Protein 4IT6 (pdb70)

GO terms:
  GO:0005829 cytosol (C, IDA)
  GO:0019209 kinase activator activity (F, IDA)
  GO:0042176 regulation of protein catabolic process (P, IMP)
  GO:0045475 locomotor rhythm (P, IMP)
  GO:1901873 regulation of post-translational protein modification (P, IMP)
  GO:0090175 regulation of establishment of planar polarity (P, IMP)
  GO:0005515 protein binding (F, IPI)
  GO:0005886 plasma membrane (C, EXP)
  GO:0033157 regulation of intracellular protein transport (P, IMP)

Sequence (223 aa):
DWYVGTEWEDKNRGLAKKVIGLQFTEDKPTIISTVEFSVNKKATNLGGRPSKYLVATYPQKHSLEGTSLTAVDCYLELLLQQFVPGETAACSITTKTGERIEFELKLEKIVDWYVGTEWEDKNRGLAKKVIGLQFTEDKPTIISTVEFSVNKKATNLGGRPSKYLVSATYPQKHSLEGTSLTAVDCYLELLLQQFVPGETAACSITTKTGERIEFELKLEKIV

Foldseek 3Di:
DDDQQDKDDDVVVGDIDHHHDDDDDLLFDDPFWKFKKWWADAKPQCPPFDDPHHDPDDTDIDIGGVPDDGPVVVVVVVVSRPDHAADKDWDWDADPVGRIIITIMHTHTID/DDDQQDKDDDPVVGDIDHHHDDDDDLLFADPFWKFKKWWAQAKPPCPPFDDPHHHPDDDTDIDIDGVPDDGPVVVVVVVVRRPDHAQDKDWDWDADPVRDIMITIMHTHDTD

Structure (mmCIF, N/CA/C/O backbone):
data_4IT6
#
_entry.id   4IT6
#
_cell.length_a   87.503
_cell.length_b   46.461
_cell.length_c   69.146
_cell.angle_alpha   90.000
_cell.angle_beta   105.640
_cell.angle_gamma   90.000
#
_symmetry.space_group_name_H-M   'C 1 2 1'
#
loop_
_entity.id
_entity.type
_entity.pdbx_description
1 polymer CG17282
2 non-polymer 'FORMIC ACID'
3 non-polymer DI(HYDROXYETHYL)ETHER
4 water water
#
loop_
_atom_site.group_PDB
_atom_site.id
_atom_site.type_symbol
_atom_site.label_atom_id
_atom_site.label_alt_id
_atom_site.label_comp_id
_atom_site.label_asym_id
_atom_site.label_entity_id
_atom_site.label_seq_id
_atom_site.pdbx_PDB_ins_code
_atom_site.Cartn_x
_atom_site.Cartn_y
_atom_site.Cartn_z
_atom_site.occupancy
_atom_site.B_iso_or_equiv
_atom_site.auth_seq_id
_atom_site.auth_comp_id
_atom_site.auth_asym_id
_atom_site.auth_atom_id
_atom_site.pdbx_PDB_model_num
ATOM 1 N N . ASP A 1 6 ? 28.753 33.373 34.163 1.00 37.05 2 ASP A N 1
ATOM 2 C CA . ASP A 1 6 ? 29.735 32.296 34.185 1.00 36.92 2 ASP A CA 1
ATOM 3 C C . ASP A 1 6 ? 29.342 31.181 35.155 1.00 32.59 2 ASP A C 1
ATOM 4 O O . ASP A 1 6 ? 28.408 30.426 34.895 1.00 29.32 2 ASP A O 1
ATOM 9 N N . TRP A 1 7 ? 30.060 31.085 36.270 1.00 29.68 3 TRP A N 1
ATOM 10 C CA . TRP A 1 7 ? 29.846 30.018 37.244 1.00 26.54 3 TRP A CA 1
ATOM 11 C C . TRP A 1 7 ? 28.635 30.274 38.134 1.00 26.26 3 TRP A C 1
ATOM 12 O O . TRP A 1 7 ? 28.418 31.392 38.594 1.00 28.57 3 TRP A O 1
ATOM 23 N N . TYR A 1 8 ? 27.855 29.227 38.382 1.00 26.35 4 TYR A N 1
ATOM 24 C CA . TYR A 1 8 ? 26.707 29.328 39.271 1.00 21.97 4 TYR A CA 1
ATOM 25 C C . TYR A 1 8 ? 26.983 28.608 40.577 1.00 24.77 4 TYR A C 1
ATOM 26 O O . TYR A 1 8 ? 26.813 29.169 41.655 1.00 26.41 4 TYR A O 1
ATOM 35 N N . VAL A 1 9 ? 27.408 27.356 40.476 1.00 23.37 5 VAL A N 1
ATOM 36 C CA . VAL A 1 9 ? 27.766 26.604 41.662 1.00 26.16 5 VAL A CA 1
ATOM 37 C C . VAL A 1 9 ? 28.840 27.386 42.397 1.00 25.55 5 VAL A C 1
ATOM 38 O O . VAL A 1 9 ? 29.781 27.894 41.791 1.00 24.47 5 VAL A O 1
ATOM 42 N N . GLY A 1 10 ? 28.694 27.481 43.714 1.00 26.13 6 GLY A N 1
ATOM 43 C CA . GLY A 1 10 ? 29.647 28.203 44.537 1.00 27.63 6 GLY A CA 1
ATOM 44 C C . GLY A 1 10 ? 29.247 29.650 44.751 1.00 31.26 6 GLY A C 1
ATOM 45 O O . GLY A 1 10 ? 29.929 30.395 45.454 1.00 35.42 6 GLY A O 1
ATOM 46 N N . THR A 1 11 ? 28.134 30.047 44.143 1.00 27.24 7 THR A N 1
ATOM 47 C CA . THR A 1 11 ? 27.638 31.412 44.266 1.00 26.46 7 THR A CA 1
ATOM 48 C C . THR A 1 11 ? 26.868 31.603 45.569 1.00 29.30 7 THR A C 1
ATOM 49 O O . THR A 1 11 ? 26.354 30.644 46.144 1.00 24.35 7 THR A O 1
ATOM 53 N N . GLU A 1 12 ? 26.792 32.848 46.028 1.00 28.01 8 GLU A N 1
ATOM 54 C CA . GLU A 1 12 ? 26.088 33.166 47.258 1.00 31.32 8 GLU A CA 1
ATOM 55 C C . GLU A 1 12 ? 25.014 34.217 47.027 1.00 30.30 8 GLU A C 1
ATOM 56 O O . GLU A 1 12 ? 25.208 35.166 46.253 1.00 28.00 8 GLU A O 1
ATOM 62 N N . TRP A 1 13 ? 23.872 34.018 47.679 1.00 30.97 9 TRP A N 1
ATOM 63 C CA . TRP A 1 13 ? 22.779 34.979 47.664 1.00 28.48 9 TRP A CA 1
ATOM 64 C C . TRP A 1 13 ? 22.456 35.335 49.096 1.00 29.59 9 TRP A C 1
ATOM 65 O O . TRP A 1 13 ? 22.467 34.461 49.972 1.00 27.50 9 TRP A O 1
ATOM 76 N N . GLU A 1 14 ? 22.131 36.596 49.347 1.00 29.17 10 GLU A N 1
ATOM 77 C CA . GLU A 1 14 ? 21.831 37.000 50.713 1.00 30.67 10 GLU A CA 1
ATOM 78 C C . GLU A 1 14 ? 20.698 38.012 50.752 1.00 31.36 10 GLU A C 1
ATOM 79 O O . GLU A 1 14 ? 20.605 38.866 49.871 1.00 32.42 10 GLU A O 1
ATOM 85 N N . ASP A 1 15 ? 19.817 37.872 51.741 1.00 30.50 11 ASP A N 1
ATOM 86 C CA . ASP A 1 15 ? 18.924 38.953 52.142 1.00 31.67 11 ASP A CA 1
ATOM 87 C C . ASP A 1 15 ? 19.373 39.304 53.543 1.00 31.99 11 ASP A C 1
ATOM 88 O O . ASP A 1 15 ? 18.918 38.687 54.514 1.00 31.50 11 ASP A O 1
ATOM 93 N N . LYS A 1 16 ? 20.285 40.272 53.629 1.00 33.78 12 LYS A N 1
ATOM 94 C CA . LYS A 1 16 ? 20.896 40.671 54.900 1.00 36.41 12 LYS A CA 1
ATOM 95 C C . LYS A 1 16 ? 19.924 41.268 55.872 1.00 34.37 12 LYS A C 1
ATOM 96 O O . LYS A 1 16 ? 20.126 41.195 57.070 1.00 34.66 12 LYS A O 1
ATOM 102 N N . ASN A 1 17 ? 18.864 41.863 55.351 1.00 33.75 13 ASN A N 1
ATOM 103 C CA . ASN A 1 17 ? 17.893 42.509 56.217 1.00 34.37 13 ASN A CA 1
ATOM 104 C C . ASN A 1 17 ? 17.054 41.496 56.993 1.00 33.09 13 ASN A C 1
ATOM 105 O O . ASN A 1 17 ? 16.600 41.764 58.107 1.00 35.11 13 ASN A O 1
ATOM 110 N N . ARG A 1 18 ? 16.865 40.320 56.416 1.00 33.51 14 ARG A N 1
ATOM 111 C CA . ARG A 1 18 ? 16.088 39.288 57.090 1.00 32.12 14 ARG A CA 1
ATOM 112 C C . ARG A 1 18 ? 16.885 38.041 57.462 1.00 29.23 14 ARG A C 1
ATOM 113 O O . ARG A 1 18 ? 16.311 37.008 57.803 1.00 30.45 14 ARG A O 1
ATOM 121 N N . GLY A 1 19 ? 18.205 38.146 57.411 1.00 30.80 15 GLY A N 1
ATOM 122 C CA . GLY A 1 19 ? 19.062 37.056 57.854 1.00 32.70 15 GLY A CA 1
ATOM 123 C C . GLY A 1 19 ? 19.001 35.781 57.018 1.00 31.02 15 GLY A C 1
ATOM 124 O O . GLY A 1 19 ? 19.175 34.669 57.543 1.00 28.75 15 GLY A O 1
ATOM 125 N N . LEU A 1 20 ? 18.779 35.925 55.709 1.00 29.59 16 LEU A N 1
ATOM 126 C CA . LEU A 1 20 ? 18.655 34.745 54.863 1.00 27.29 16 LEU A CA 1
ATOM 127 C C . LEU A 1 20 ? 19.881 34.619 53.971 1.00 26.94 16 LEU A C 1
ATOM 128 O O . LEU A 1 20 ? 20.328 35.610 53.366 1.00 26.64 16 LEU A O 1
ATOM 133 N N . ALA A 1 21 ? 20.427 33.407 53.889 1.00 25.89 17 ALA A N 1
ATOM 134 C CA . ALA A 1 21 ? 21.538 33.157 52.974 1.00 26.76 17 ALA A CA 1
ATOM 135 C C . ALA A 1 21 ? 21.446 31.794 52.275 1.00 25.01 17 ALA A C 1
ATOM 136 O O . ALA A 1 21 ? 20.921 30.812 52.826 1.00 23.15 17 ALA A O 1
ATOM 138 N N . LYS A 1 22 ? 21.985 31.740 51.062 1.00 24.07 18 LYS A N 1
ATOM 139 C CA . LYS A 1 22 ? 21.960 30.527 50.241 1.00 24.76 18 LYS A CA 1
ATOM 140 C C . LYS A 1 22 ? 23.323 30.429 49.564 1.00 27.40 18 LYS A C 1
ATOM 141 O O . LYS A 1 22 ? 23.844 31.433 49.108 1.00 26.98 18 LYS A O 1
ATOM 147 N N . LYS A 1 23 ? 23.897 29.228 49.522 1.00 23.59 19 LYS A N 1
ATOM 148 C CA . LYS A 1 23 ? 25.131 28.979 48.806 1.00 27.52 19 LYS A CA 1
ATOM 149 C C . LYS A 1 23 ? 24.898 27.772 47.890 1.00 21.60 19 LYS A C 1
ATOM 150 O O . LYS A 1 23 ? 24.588 26.689 48.373 1.00 23.31 19 LYS A O 1
ATOM 156 N N . VAL A 1 24 ? 25.064 27.934 46.584 1.00 23.74 20 VAL A N 1
ATOM 157 C CA . VAL A 1 24 ? 24.789 26.837 45.638 1.00 22.42 20 VAL A CA 1
ATOM 158 C C . VAL A 1 24 ? 25.920 25.822 45.762 1.00 22.61 20 VAL A C 1
ATOM 159 O O . VAL A 1 24 ? 27.093 26.182 45.697 1.00 21.43 20 VAL A O 1
ATOM 163 N N . ILE A 1 25 ? 25.584 24.558 45.944 1.00 21.24 21 ILE A N 1
ATOM 164 C CA . ILE A 1 25 ? 26.626 23.556 46.096 1.00 24.51 21 ILE A CA 1
ATOM 165 C C . ILE A 1 25 ? 26.509 22.492 45.019 1.00 25.24 21 ILE A C 1
ATOM 166 O O . ILE A 1 25 ? 27.380 21.639 44.875 1.00 24.35 21 ILE A O 1
ATOM 171 N N . GLY A 1 26 ? 25.418 22.525 44.263 1.00 22.90 22 GLY A N 1
ATOM 172 C CA . GLY A 1 26 ? 25.206 21.517 43.243 1.00 24.80 22 GLY A CA 1
ATOM 173 C C . GLY A 1 26 ? 24.163 21.851 42.199 1.00 25.86 22 GLY A C 1
ATOM 174 O O . GLY A 1 26 ? 23.203 22.573 42.464 1.00 23.44 22 GLY A O 1
ATOM 175 N N . LEU A 1 27 ? 24.364 21.309 41.004 1.00 24.97 23 LEU A N 1
ATOM 176 C CA . LEU A 1 27 ? 23.425 21.465 39.904 1.00 26.09 23 LEU A CA 1
ATOM 177 C C . LEU A 1 27 ? 23.262 20.139 39.174 1.00 28.33 23 LEU A C 1
ATOM 178 O O . LEU A 1 27 ? 24.225 19.601 38.632 1.00 31.76 23 LEU A O 1
ATOM 183 N N . GLN A 1 28 ? 22.041 19.618 39.163 1.00 28.37 24 GLN A N 1
ATOM 184 C CA . GLN A 1 28 ? 21.741 18.380 38.457 1.00 27.60 24 GLN A CA 1
ATOM 185 C C . GLN A 1 28 ? 20.531 18.571 37.550 1.00 28.70 24 GLN A C 1
ATOM 186 O O . GLN A 1 28 ? 19.397 18.631 38.020 1.00 27.77 24 GLN A O 1
ATOM 192 N N . PHE A 1 29 ? 20.779 18.671 36.249 1.00 25.90 25 PHE A N 1
ATOM 193 C CA . PHE A 1 29 ? 19.712 18.875 35.288 1.00 28.92 25 PHE A CA 1
ATOM 194 C C . PHE A 1 29 ? 19.300 17.548 34.670 1.00 31.40 25 PHE A C 1
ATOM 195 O O . PHE A 1 29 ? 20.076 16.596 34.644 1.00 34.48 25 PHE A O 1
ATOM 203 N N . THR A 1 30 ? 18.062 17.477 34.209 1.00 29.30 26 THR A N 1
ATOM 204 C CA . THR A 1 30 ? 17.533 16.254 33.614 1.00 29.98 26 THR A CA 1
ATOM 205 C C . THR A 1 30 ? 16.892 16.572 32.268 1.00 31.59 26 THR A C 1
ATOM 206 O O . THR A 1 30 ? 16.778 17.742 31.884 1.00 28.12 26 THR A O 1
ATOM 210 N N . GLU A 1 31 ? 16.467 15.546 31.542 1.00 31.30 27 GLU A N 1
ATOM 211 C CA . GLU A 1 31 ? 15.827 15.766 30.251 1.00 31.25 27 GLU A CA 1
ATOM 212 C C . GLU A 1 31 ? 14.646 16.722 30.384 1.00 30.79 27 GLU A C 1
ATOM 213 O O . GLU A 1 31 ? 14.254 17.378 29.422 1.00 27.15 27 GLU A O 1
ATOM 227 N N . ASP A 1 33 ? 14.468 19.500 31.825 1.00 23.77 29 ASP A N 1
ATOM 228 C CA . ASP A 1 33 ? 14.849 20.908 31.792 1.00 23.07 29 ASP A CA 1
ATOM 229 C C . ASP A 1 33 ? 15.336 21.367 30.419 1.00 23.27 29 ASP A C 1
ATOM 230 O O . ASP A 1 33 ? 15.585 22.551 30.208 1.00 25.64 29 ASP A O 1
ATOM 235 N N . LYS A 1 34 ? 15.478 20.425 29.494 1.00 22.20 30 LYS A N 1
ATOM 236 C CA . LYS A 1 34 ? 16.025 20.719 28.173 1.00 22.44 30 LYS A CA 1
ATOM 237 C C . LYS A 1 34 ? 14.943 20.780 27.100 1.00 24.84 30 LYS A C 1
ATOM 238 O O . LYS A 1 34 ? 13.861 20.208 27.261 1.00 24.85 30 LYS A O 1
ATOM 244 N N . PRO A 1 35 ? 15.231 21.472 25.994 1.00 26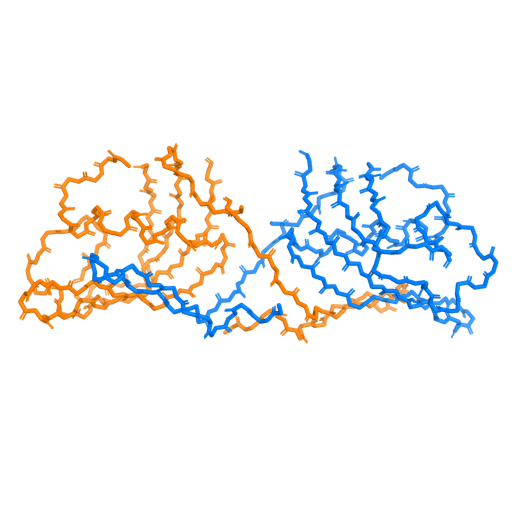.05 31 PRO A N 1
ATOM 245 C CA . PRO A 1 35 ? 14.287 21.509 24.874 1.00 25.96 31 PRO A CA 1
ATOM 246 C C . PRO A 1 35 ? 13.997 20.102 24.376 1.00 25.82 31 PRO A C 1
ATOM 247 O O . PRO A 1 35 ? 14.889 19.246 24.374 1.00 24.36 31 PRO A O 1
ATOM 251 N N . THR A 1 36 ? 12.743 19.857 24.002 1.00 24.80 32 THR A N 1
ATOM 252 C CA . THR A 1 36 ? 12.366 18.566 23.469 1.00 25.79 32 THR A CA 1
ATOM 253 C C . THR A 1 36 ? 12.300 18.597 21.943 1.00 27.87 32 THR A C 1
ATOM 254 O O . THR A 1 36 ? 12.396 19.652 21.310 1.00 27.81 32 THR A O 1
ATOM 258 N N . ILE A 1 37 ? 12.116 17.425 21.360 1.00 26.57 33 ILE A N 1
ATOM 259 C CA . ILE A 1 37 ? 12.010 17.285 19.924 1.00 29.06 33 ILE A CA 1
ATOM 260 C C . ILE A 1 37 ? 10.931 18.184 19.301 1.00 28.94 33 ILE A C 1
ATOM 261 O O . ILE A 1 37 ? 11.036 18.537 18.131 1.00 29.10 33 ILE A O 1
ATOM 266 N N . ILE A 1 38 ? 9.910 18.565 20.068 1.00 29.15 34 ILE A N 1
ATOM 267 C CA . ILE A 1 38 ? 8.847 19.405 19.503 1.00 31.01 34 ILE A CA 1
ATOM 268 C C . ILE A 1 38 ? 8.776 20.826 20.080 1.00 32.05 34 ILE A C 1
ATOM 269 O O . ILE A 1 38 ? 7.715 21.455 20.085 1.00 39.05 34 ILE A O 1
ATOM 274 N N . SER A 1 39 ? 9.900 21.349 20.542 1.00 31.00 35 SER A N 1
ATOM 275 C CA . SER A 1 39 ? 9.872 22.620 21.262 1.00 28.86 35 SER A CA 1
ATOM 276 C C . SER A 1 39 ? 10.125 23.783 20.316 1.00 30.26 35 SER A C 1
ATOM 277 O O . SER A 1 39 ? 10.539 23.581 19.171 1.00 28.36 35 SER A O 1
ATOM 280 N N . THR A 1 40 ? 9.883 24.997 20.797 1.00 27.29 36 THR A N 1
ATOM 281 C CA . THR A 1 40 ? 10.345 26.194 20.097 1.00 25.77 36 THR A CA 1
ATOM 282 C C . THR A 1 40 ? 11.214 26.926 21.107 1.00 27.00 36 THR A C 1
ATOM 283 O O . THR A 1 40 ? 10.833 27.062 22.276 1.00 25.44 36 THR A O 1
ATOM 287 N N . VAL A 1 41 ? 12.384 27.376 20.666 1.00 22.33 37 VAL A N 1
ATOM 288 C CA . VAL A 1 41 ? 13.333 28.010 21.578 1.00 24.17 37 VAL A CA 1
ATOM 289 C C . VAL A 1 41 ? 13.766 29.349 21.031 1.00 26.16 37 VAL A C 1
ATOM 290 O O . VAL A 1 41 ? 13.612 29.616 19.840 1.00 24.60 37 VAL A O 1
ATOM 294 N N . GLU A 1 42 ? 14.313 30.184 21.909 1.00 25.23 38 GLU A N 1
ATOM 295 C CA . GLU A 1 42 ? 15.022 31.390 21.482 1.00 26.59 38 GLU A CA 1
ATOM 296 C C . GLU A 1 42 ? 16.459 31.274 21.981 1.00 26.50 38 GLU A C 1
ATOM 297 O O . GLU A 1 42 ? 16.699 30.940 23.147 1.00 26.53 38 GLU A O 1
ATOM 303 N N . PHE A 1 43 ? 17.406 31.525 21.090 1.00 26.06 39 PHE A N 1
ATOM 304 C CA . PHE A 1 43 ? 18.809 31.367 21.431 1.00 23.06 39 PHE A CA 1
ATOM 305 C C . PHE A 1 43 ? 19.631 32.458 20.787 1.00 24.80 39 PHE A C 1
ATOM 306 O O . PHE A 1 43 ? 19.139 33.169 19.903 1.00 25.47 39 PHE A O 1
ATOM 314 N N . SER A 1 44 ? 20.884 32.559 21.220 1.00 25.46 40 SER A N 1
ATOM 315 C CA . SER A 1 44 ? 21.829 33.535 20.702 1.00 27.12 40 SER A CA 1
ATOM 316 C C . SER A 1 44 ? 23.053 32.854 20.144 1.00 26.33 40 SER A C 1
ATOM 317 O O . SER A 1 44 ? 23.455 31.784 20.641 1.00 27.61 40 SER A O 1
ATOM 320 N N . VAL A 1 45 ? 23.634 33.461 19.103 1.00 27.58 41 VAL A N 1
ATOM 321 C CA . VAL A 1 45 ? 24.939 33.059 18.596 1.00 27.60 41 VAL A CA 1
ATOM 322 C C . VAL A 1 45 ? 25.884 34.193 18.991 1.00 29.91 41 VAL A C 1
ATOM 323 O O . VAL A 1 45 ? 25.615 35.360 18.694 1.00 27.30 41 VAL A O 1
ATOM 327 N N . ASN A 1 46 ? 26.974 33.871 19.674 1.00 28.69 42 ASN A N 1
ATOM 328 C CA . ASN A 1 46 ? 27.776 34.919 20.307 1.00 31.54 42 ASN A CA 1
ATOM 329 C C . ASN A 1 46 ? 28.887 35.521 19.464 1.00 32.16 42 ASN A C 1
ATOM 330 O O . ASN A 1 46 ? 29.398 36.586 19.805 1.00 32.72 42 ASN A O 1
ATOM 335 N N . LYS A 1 47 ?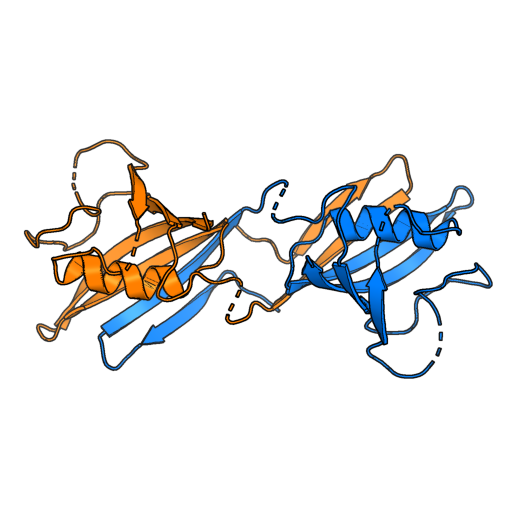 29.246 34.858 18.370 1.00 30.73 43 LYS A N 1
ATOM 336 C CA . LYS A 1 47 ? 30.299 35.354 17.482 1.00 32.49 43 LYS A CA 1
ATOM 337 C C . LYS A 1 47 ? 30.306 34.546 16.197 1.00 33.26 43 LYS A C 1
ATOM 338 O O . LYS A 1 47 ? 29.604 33.545 16.100 1.00 29.60 43 LYS A O 1
ATOM 344 N N . LYS A 1 48 ? 31.070 34.981 15.202 1.00 35.39 44 LYS A N 1
ATOM 345 C CA . LYS A 1 48 ? 31.116 34.276 13.925 1.00 33.17 44 LYS A CA 1
ATOM 346 C C . LYS A 1 48 ? 31.604 32.845 14.127 1.00 34.04 44 LYS A C 1
ATOM 347 O O . LYS A 1 48 ? 32.515 32.612 14.917 1.00 34.17 44 LYS A O 1
ATOM 353 N N . ALA A 1 49 ? 31.008 31.882 13.425 1.00 30.19 45 ALA A N 1
ATOM 354 C CA . ALA A 1 49 ? 31.458 30.508 13.582 1.00 27.90 45 ALA A CA 1
ATOM 355 C C . ALA A 1 49 ? 32.829 30.299 12.954 1.00 34.04 45 ALA A C 1
ATOM 356 O O . ALA A 1 49 ? 33.235 31.050 12.057 1.00 37.88 45 ALA A O 1
ATOM 358 N N . THR A 1 50 ? 33.550 29.283 13.416 1.00 28.03 46 THR A N 1
ATOM 359 C CA . THR A 1 50 ? 34.851 28.955 12.835 1.00 30.80 46 THR A CA 1
ATOM 360 C C . THR A 1 50 ? 34.718 27.781 11.873 1.00 30.54 46 THR A C 1
ATOM 361 O O . THR A 1 50 ? 34.068 26.789 12.194 1.00 27.62 46 THR A O 1
ATOM 365 N N . ASN A 1 51 ? 35.307 27.930 10.684 1.00 27.80 47 ASN A N 1
ATOM 366 C CA . ASN A 1 51 ? 35.366 26.885 9.675 1.00 31.48 47 ASN A CA 1
ATOM 367 C C . ASN A 1 51 ? 33.994 26.490 9.109 1.00 27.60 47 ASN A C 1
ATOM 368 O O . ASN A 1 51 ? 33.794 25.360 8.676 1.00 30.83 47 ASN A O 1
ATOM 373 N N . LEU A 1 52 ? 33.058 27.429 9.113 1.00 27.21 48 LEU A N 1
ATOM 374 C CA . LEU A 1 52 ? 31.742 27.166 8.552 1.00 30.37 48 LEU A CA 1
ATOM 375 C C . LEU A 1 52 ? 31.854 26.946 7.049 1.00 30.70 48 LEU A C 1
ATOM 376 O O . LEU A 1 52 ? 31.031 26.258 6.447 1.00 30.54 48 LEU A O 1
ATOM 381 N N . GLY A 1 53 ? 32.886 27.531 6.451 1.00 32.77 49 GLY A N 1
ATOM 382 C CA . GLY A 1 53 ? 33.069 27.465 5.014 1.00 36.36 49 GLY A CA 1
ATOM 383 C C . GLY A 1 53 ? 31.903 28.146 4.329 1.00 36.40 49 GLY A C 1
ATOM 384 O O . GLY A 1 53 ? 31.441 29.192 4.775 1.00 41.08 49 GLY A O 1
ATOM 385 N N . GLY A 1 54 ? 31.416 27.546 3.252 1.00 38.33 50 GLY A N 1
ATOM 386 C CA . GLY A 1 54 ? 30.274 28.085 2.541 1.00 38.67 50 GLY A CA 1
ATOM 387 C C . GLY A 1 54 ? 29.002 27.328 2.861 1.00 31.56 50 GLY A C 1
ATOM 388 O O . GLY A 1 54 ? 27.975 27.526 2.218 1.00 31.51 50 GLY A O 1
ATOM 389 N N . ARG A 1 55 ? 29.074 26.457 3.861 1.00 31.49 51 ARG A N 1
ATOM 390 C CA . ARG A 1 55 ? 27.925 25.653 4.263 1.00 31.13 51 ARG A CA 1
ATOM 391 C C . ARG A 1 55 ? 26.723 26.527 4.604 1.00 29.17 51 ARG A C 1
ATOM 392 O O . ARG A 1 55 ? 26.843 27.501 5.344 1.00 29.89 51 ARG A O 1
ATOM 400 N N . PRO A 1 56 ? 25.565 26.172 4.061 1.00 24.84 52 PRO A N 1
ATOM 401 C CA . PRO A 1 56 ? 24.356 26.976 4.252 1.00 26.40 52 PRO A CA 1
ATOM 402 C C . PRO A 1 56 ? 23.853 26.853 5.678 1.00 28.00 52 PRO A C 1
ATOM 403 O O . PRO A 1 56 ? 23.828 25.756 6.222 1.00 27.40 52 PRO A O 1
ATOM 407 N N . SER A 1 57 ? 23.495 27.983 6.274 1.00 26.93 53 SER A N 1
ATOM 408 C CA . SER A 1 57 ? 22.903 28.004 7.604 1.00 29.97 53 SER A CA 1
ATOM 409 C C . SER A 1 57 ? 22.037 29.237 7.713 1.00 31.14 53 SER A C 1
ATOM 41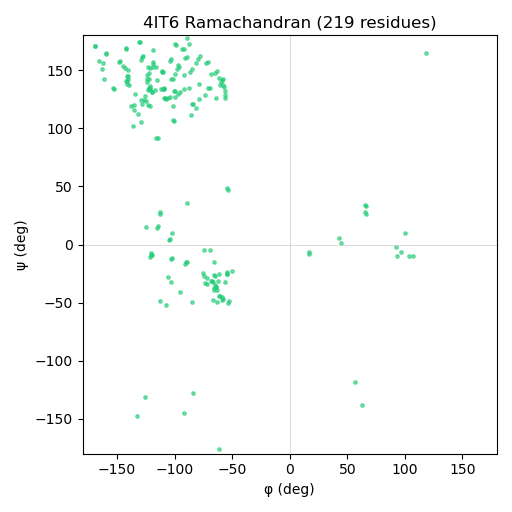0 O O . SER A 1 57 ? 22.443 30.319 7.299 1.00 30.82 53 SER A O 1
ATOM 413 N N . LYS A 1 58 ? 20.832 29.081 8.240 1.00 32.06 54 LYS A N 1
ATOM 414 C CA . LYS A 1 58 ? 20.016 30.241 8.580 1.00 31.11 54 LYS A CA 1
ATOM 415 C C . LYS A 1 58 ? 20.560 30.913 9.841 1.00 30.47 54 LYS A C 1
ATOM 416 O O . LYS A 1 58 ? 20.363 32.106 10.058 1.00 30.71 54 LYS A O 1
ATOM 422 N N . TYR A 1 59 ? 21.223 30.142 10.692 1.00 26.33 55 TYR A N 1
ATOM 423 C CA . TYR A 1 59 ? 21.594 30.643 12.009 1.00 29.77 55 TYR A CA 1
ATOM 424 C C . TYR A 1 59 ? 23.057 31.043 12.164 1.00 31.12 55 TYR A C 1
ATOM 425 O O . TYR A 1 59 ? 23.371 31.965 12.911 1.00 36.32 55 TYR A O 1
ATOM 434 N N . LEU A 1 60 ? 23.947 30.352 11.464 1.00 28.77 56 LEU A N 1
ATOM 435 C CA . LEU A 1 60 ? 25.369 30.650 11.566 1.00 32.57 56 LEU A CA 1
ATOM 436 C C . LEU A 1 60 ? 25.834 31.541 10.419 1.00 34.26 56 LEU A C 1
ATOM 437 O O . LEU A 1 60 ? 25.276 31.501 9.325 1.00 30.72 56 LEU A O 1
ATOM 442 N N . VAL A 1 61 ? 26.857 32.347 10.684 1.00 36.18 57 VAL A N 1
ATOM 443 C CA . VAL A 1 61 ? 27.392 33.263 9.687 1.00 38.14 57 VAL A CA 1
ATOM 444 C C . VAL A 1 61 ? 28.889 33.056 9.497 1.00 40.65 57 VAL A C 1
ATOM 445 O O . VAL A 1 61 ? 29.673 33.264 10.421 1.00 41.43 57 VAL A O 1
ATOM 449 N N . ALA A 1 66 ? 29.190 40.585 10.256 1.00 45.51 62 ALA A N 1
ATOM 450 C CA . ALA A 1 66 ? 27.961 40.607 11.040 1.00 42.70 62 ALA A CA 1
ATOM 451 C C . ALA A 1 66 ? 28.208 41.152 12.442 1.00 40.62 62 ALA A C 1
ATOM 452 O O . ALA A 1 66 ? 29.347 41.243 12.892 1.00 42.15 62 ALA A O 1
ATOM 454 N N . THR A 1 67 ? 27.129 41.514 13.126 1.00 41.01 63 THR A N 1
ATOM 455 C CA . THR A 1 67 ? 27.221 42.048 14.477 1.00 38.74 63 THR A CA 1
ATOM 456 C C . THR A 1 67 ? 26.652 41.050 15.480 1.00 38.77 63 THR A C 1
ATOM 457 O O . THR A 1 67 ? 25.743 40.288 15.159 1.00 37.43 63 THR A O 1
ATOM 461 N N . TYR A 1 68 ? 27.188 41.057 16.695 1.00 36.07 64 TYR A N 1
ATOM 462 C CA . TYR A 1 68 ? 26.780 40.087 17.705 1.00 35.77 64 TYR A CA 1
ATOM 463 C C . TYR A 1 68 ? 26.400 40.730 19.034 1.00 37.09 64 TYR A C 1
ATOM 464 O O . TYR A 1 68 ? 26.791 41.859 19.324 1.00 39.16 64 TYR A O 1
ATOM 473 N N . PRO A 1 69 ? 25.623 40.004 19.831 1.00 38.43 65 PRO A N 1
ATOM 474 C CA . PRO A 1 69 ? 25.227 38.637 19.480 1.00 34.07 65 PRO A CA 1
ATOM 475 C C . PRO A 1 69 ? 24.102 38.590 18.452 1.00 35.16 65 PRO A C 1
ATOM 476 O O . PRO A 1 69 ? 23.404 39.581 18.252 1.00 34.82 65 PRO A O 1
ATOM 480 N N . GLN A 1 70 ? 23.932 37.436 17.814 1.00 32.71 66 GLN A N 1
ATOM 481 C CA . GLN A 1 70 ? 22.863 37.242 16.844 1.00 33.38 66 GLN A CA 1
ATOM 482 C C . GLN A 1 70 ? 21.727 36.458 17.490 1.00 31.30 66 GLN A C 1
ATOM 483 O O . GLN A 1 70 ? 21.922 35.329 17.937 1.00 31.46 66 GLN A O 1
ATOM 489 N N . LYS A 1 71 ? 20.546 37.063 17.548 1.00 27.24 67 LYS A N 1
ATOM 490 C CA . LYS A 1 71 ? 19.399 36.438 18.196 1.00 29.49 67 LYS A CA 1
ATOM 491 C C . LYS A 1 71 ? 18.565 35.631 17.211 1.00 27.60 67 LYS A C 1
ATOM 492 O O . LYS A 1 71 ? 18.440 35.998 16.045 1.00 27.28 67 LYS A O 1
ATOM 498 N N . HIS A 1 72 ? 17.995 34.529 17.688 1.00 24.68 68 HIS A N 1
ATOM 499 C CA . HIS A 1 72 ? 17.170 33.693 16.846 1.00 23.95 68 HIS A CA 1
ATOM 500 C C . HIS A 1 72 ? 16.043 32.982 17.587 1.00 25.39 68 HIS A C 1
ATOM 501 O O . HIS A 1 72 ? 16.107 32.753 18.806 1.00 24.23 68 HIS A O 1
ATOM 508 N N . SER A 1 73 ? 15.026 32.619 16.812 1.00 24.38 69 SER A N 1
ATOM 509 C CA . SER A 1 73 ? 13.935 31.803 17.293 1.00 27.84 69 SER A CA 1
ATOM 510 C C . SER A 1 73 ? 13.911 30.561 16.411 1.00 27.85 69 SER A C 1
ATOM 511 O O . SER A 1 73 ? 14.022 30.657 15.193 1.00 23.77 69 SER A O 1
ATOM 514 N N . LEU A 1 74 ? 13.792 29.389 17.019 1.00 25.08 70 LEU A N 1
ATOM 515 C CA . LEU A 1 74 ? 13.870 28.140 16.262 1.00 25.37 70 LEU A CA 1
ATOM 516 C C . LEU A 1 74 ? 12.770 27.141 16.658 1.00 26.93 70 LEU A C 1
ATOM 517 O O . LEU A 1 74 ? 12.689 26.723 17.832 1.00 24.49 70 LEU A O 1
ATOM 522 N N . GLU A 1 75 ? 11.939 26.762 15.695 1.00 25.98 71 GLU A N 1
ATOM 523 C CA . GLU A 1 75 ? 10.949 25.722 15.917 1.00 27.50 71 GLU A CA 1
ATOM 524 C C . GLU A 1 75 ? 11.565 24.394 15.505 1.00 27.48 71 GLU A C 1
ATOM 525 O O . GLU A 1 75 ? 11.841 24.172 14.330 1.00 26.29 71 GLU A O 1
ATOM 539 N N . GLY A 1 77 ? 12.447 20.838 14.224 1.00 28.91 73 GLY A N 1
ATOM 540 C CA . GLY A 1 77 ? 11.885 20.080 13.123 1.00 29.64 73 GLY A CA 1
ATOM 541 C C . GLY A 1 77 ? 11.703 20.881 11.846 1.00 30.72 73 GLY A C 1
ATOM 542 O O . GLY A 1 77 ? 11.211 20.357 10.850 1.00 30.08 73 GLY A O 1
ATOM 543 N N . THR A 1 78 ? 12.100 22.150 11.868 1.00 28.41 74 THR A N 1
ATOM 544 C CA . THR A 1 78 ? 11.894 23.031 10.720 1.00 29.24 74 THR A CA 1
ATOM 545 C C . THR A 1 78 ? 13.148 23.294 9.883 1.00 30.70 74 THR A C 1
ATOM 546 O O . THR A 1 78 ? 13.056 23.831 8.782 1.00 30.04 74 THR A O 1
ATOM 550 N N . SER A 1 79 ? 14.314 22.926 10.406 1.00 29.55 75 SER A N 1
ATOM 551 C CA . SER A 1 79 ? 15.577 23.195 9.719 1.00 29.53 75 SER A CA 1
ATOM 552 C C . SER A 1 79 ? 15.703 22.433 8.399 1.00 33.65 75 SER A C 1
ATOM 553 O O . SER A 1 79 ? 15.194 21.323 8.264 1.00 31.82 75 SER A O 1
ATOM 556 N N . LEU A 1 80 ? 16.384 23.035 7.427 1.00 31.60 76 LEU A N 1
ATOM 557 C CA . LEU A 1 80 ? 16.471 22.445 6.088 1.00 35.38 76 LEU A CA 1
ATOM 558 C C . LEU A 1 80 ? 17.888 22.109 5.625 1.00 37.42 76 LEU A C 1
ATOM 559 O O . LEU A 1 80 ? 18.059 21.493 4.580 1.00 36.94 76 LEU A O 1
ATOM 564 N N . THR A 1 81 ? 18.889 22.541 6.389 1.00 31.41 77 THR A N 1
ATOM 565 C CA . THR A 1 81 ? 20.281 22.319 6.053 1.00 31.66 77 THR A CA 1
ATOM 566 C C . THR A 1 81 ? 20.967 21.448 7.092 1.00 30.07 77 THR A C 1
ATOM 567 O O . THR A 1 81 ? 20.576 21.414 8.267 1.00 30.08 77 THR A O 1
ATOM 571 N N . ALA A 1 82 ? 21.993 20.739 6.661 1.00 22.99 78 ALA A N 1
ATOM 572 C CA . ALA A 1 82 ? 22.702 19.838 7.560 1.00 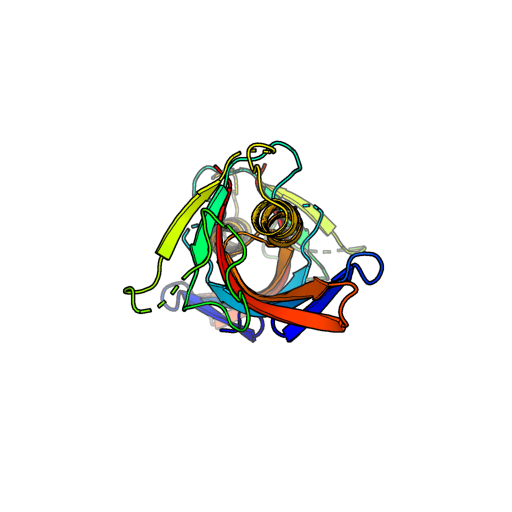29.41 78 ALA A CA 1
ATOM 573 C C . ALA A 1 82 ? 23.142 20.586 8.810 1.00 28.53 78 ALA A C 1
ATOM 574 O O . ALA A 1 82 ? 22.921 20.127 9.918 1.00 26.37 78 ALA A O 1
ATOM 576 N N . VAL A 1 83 ? 23.787 21.736 8.630 1.00 27.69 79 VAL A N 1
ATOM 577 C CA . VAL A 1 83 ? 24.279 22.472 9.789 1.00 27.54 79 VAL A CA 1
ATOM 578 C C . VAL A 1 83 ? 23.133 22.841 10.736 1.00 28.88 79 VAL A C 1
ATOM 579 O O . VAL A 1 83 ? 23.240 22.688 11.959 1.00 25.21 79 VAL A O 1
ATOM 583 N N . ASP A 1 84 ? 22.031 23.337 10.186 1.00 29.24 80 ASP A N 1
ATOM 584 C CA . ASP A 1 84 ? 20.938 23.723 11.062 1.00 25.37 80 ASP A CA 1
ATOM 585 C C . ASP A 1 84 ? 20.361 22.526 11.794 1.00 27.46 80 ASP A C 1
ATOM 586 O O . ASP A 1 84 ? 19.980 22.630 12.960 1.00 22.93 80 ASP A O 1
ATOM 591 N N . CYS A 1 85 ? 20.311 21.391 11.121 1.00 24.55 81 CYS A N 1
ATOM 592 C CA . CYS A 1 85 ? 19.727 20.204 11.740 1.00 26.59 81 CYS A CA 1
ATOM 593 C C . CYS A 1 85 ? 20.564 19.750 12.915 1.00 26.29 81 CYS A C 1
ATOM 594 O O . CYS A 1 85 ? 20.020 19.348 13.960 1.00 24.99 81 CYS A O 1
ATOM 597 N N . TYR A 1 86 ? 21.883 19.846 12.759 1.00 23.21 82 TYR A N 1
ATOM 598 C CA . TYR A 1 86 ? 22.783 19.460 13.832 1.00 24.45 82 TYR A CA 1
ATOM 599 C C . TYR A 1 86 ? 22.736 20.464 14.978 1.00 24.35 82 TYR A C 1
ATOM 600 O O . TYR A 1 86 ? 22.859 20.100 16.156 1.00 25.11 82 TYR A O 1
ATOM 609 N N . LEU A 1 87 ? 22.533 21.726 14.641 1.00 23.62 83 LEU A N 1
ATOM 610 C CA . LEU A 1 87 ? 22.351 22.756 15.661 1.00 23.76 83 LEU A CA 1
ATOM 611 C C . LEU A 1 87 ? 21.049 22.609 16.476 1.00 24.82 83 LEU A C 1
ATOM 612 O O . LEU A 1 87 ? 20.993 22.993 17.648 1.00 23.10 83 LEU A O 1
ATOM 617 N N . GLU A 1 88 ? 19.993 22.093 15.858 1.00 23.91 84 GLU A N 1
ATOM 618 C CA . GLU A 1 88 ? 18.822 21.670 16.635 1.00 25.11 84 GLU A CA 1
ATOM 619 C C . GLU A 1 88 ? 19.140 20.601 17.701 1.00 23.61 84 GLU A C 1
ATOM 620 O O . GLU A 1 88 ? 18.705 20.689 18.864 1.00 21.39 84 GLU A O 1
ATOM 626 N N . LEU A 1 89 ? 19.882 19.579 17.294 1.00 23.90 85 LEU A N 1
ATOM 627 C CA . LEU A 1 89 ? 20.226 18.485 18.193 1.00 24.76 85 LEU A CA 1
ATOM 628 C C . LEU A 1 89 ? 21.082 18.970 19.358 1.00 23.72 85 LEU A C 1
ATOM 629 O O . LEU A 1 89 ? 20.905 18.533 20.493 1.00 24.68 85 LEU A O 1
ATOM 634 N N . LEU A 1 90 ? 21.998 19.889 19.075 1.00 22.94 86 LEU A N 1
ATOM 635 C CA . LEU A 1 90 ? 22.857 20.448 20.110 1.00 21.85 86 LEU A CA 1
ATOM 636 C C . LEU A 1 90 ? 22.052 21.282 21.102 1.00 22.13 86 LEU A C 1
ATOM 637 O O . LEU A 1 90 ? 22.199 21.137 22.315 1.00 21.94 86 LEU A O 1
ATOM 642 N N . LEU A 1 91 ? 21.201 22.156 20.578 1.00 21.29 87 LEU A N 1
ATOM 643 C CA . LEU A 1 91 ? 20.392 23.025 21.419 1.00 20.58 87 LEU A CA 1
ATOM 644 C C . LEU A 1 91 ? 19.468 22.207 22.308 1.00 23.41 87 LEU A C 1
ATOM 645 O O . LEU A 1 91 ? 19.058 22.657 23.376 1.00 22.89 87 LEU A O 1
ATOM 650 N N . GLN A 1 92 ? 19.143 21.002 21.861 1.00 21.36 88 GLN A N 1
ATOM 651 C CA . GLN A 1 92 ? 18.273 20.130 22.631 1.00 24.15 88 GLN A CA 1
ATOM 652 C C . GLN A 1 92 ? 19.007 19.526 23.822 1.00 23.14 88 GLN A C 1
ATOM 653 O O . GLN A 1 92 ? 18.405 18.843 24.646 1.00 21.04 88 GLN A O 1
ATOM 659 N N . GLN A 1 93 ? 20.308 19.790 23.922 1.00 23.23 89 GLN A N 1
ATOM 660 C CA . GLN A 1 93 ? 21.058 19.362 25.093 1.00 23.02 89 GLN A CA 1
ATOM 661 C C . GLN A 1 93 ? 21.383 20.499 26.085 1.00 24.93 89 GLN A C 1
ATOM 662 O O . GLN A 1 93 ? 22.095 20.269 27.068 1.00 23.31 89 GLN A O 1
ATOM 668 N N . PHE A 1 94 ? 20.871 21.708 25.822 1.00 22.64 90 PHE A N 1
ATOM 669 C CA . PHE A 1 94 ? 21.072 22.888 26.687 1.00 22.60 90 PHE A CA 1
ATOM 670 C C . PHE A 1 94 ? 19.969 23.022 27.732 1.00 24.00 90 PHE A C 1
ATOM 671 O O . PHE A 1 94 ? 18.847 22.514 27.545 1.00 22.41 90 PHE A O 1
ATOM 679 N N . VAL A 1 95 ? 20.264 23.788 28.783 1.00 22.18 91 VAL A N 1
ATOM 680 C CA . VAL A 1 95 ? 19.218 24.337 29.645 1.00 23.62 91 VAL A CA 1
ATOM 681 C C . VAL A 1 95 ? 19.143 25.858 29.432 1.00 24.09 91 VAL A C 1
ATOM 682 O O . VAL A 1 95 ? 20.158 26.494 29.105 1.00 23.43 91 VAL A O 1
ATOM 686 N N . PRO A 1 96 ? 17.940 26.442 29.579 1.00 24.37 92 PRO A N 1
ATOM 687 C CA . PRO A 1 96 ? 17.779 27.892 29.397 1.00 24.11 92 PRO A CA 1
ATOM 688 C C . PRO A 1 96 ? 18.720 28.604 30.330 1.00 25.36 92 PRO A C 1
ATOM 689 O O . PRO A 1 96 ? 18.689 28.340 31.536 1.00 25.99 92 PRO A O 1
ATOM 693 N N . GLY A 1 97 ? 19.541 29.496 29.778 1.00 24.68 93 GLY A N 1
ATOM 694 C CA . GLY A 1 97 ? 20.527 30.228 30.549 1.00 23.34 93 GLY A CA 1
ATOM 695 C C . GLY A 1 97 ? 21.958 29.769 30.314 1.00 23.64 93 GLY A C 1
ATOM 696 O O . GLY A 1 97 ? 22.891 30.413 30.747 1.00 24.74 93 GLY A O 1
ATOM 697 N N . GLU A 1 98 ? 22.112 28.650 29.615 1.00 21.05 94 GLU A N 1
ATOM 698 C CA . GLU A 1 98 ? 23.426 28.063 29.382 1.00 23.57 94 GLU A CA 1
ATOM 699 C C . GLU A 1 98 ? 24.084 28.532 28.085 1.00 21.66 94 GLU A C 1
ATOM 700 O O . GLU A 1 98 ? 23.457 28.559 27.028 1.00 22.41 94 GLU A O 1
ATOM 706 N N . THR A 1 99 ? 25.359 28.894 28.188 1.00 20.37 95 THR A N 1
ATOM 707 C CA . THR A 1 99 ? 26.199 29.196 27.044 1.00 21.08 95 THR A CA 1
ATOM 708 C C . THR A 1 99 ? 27.197 28.051 26.930 1.00 21.10 95 THR A C 1
ATOM 709 O O . THR A 1 99 ? 27.789 27.628 27.943 1.00 20.94 95 THR A O 1
ATOM 713 N N . ALA A 1 100 ? 27.389 27.551 25.717 1.00 19.80 96 ALA A N 1
ATOM 714 C CA . ALA A 1 100 ? 28.290 26.430 25.476 1.00 20.88 96 ALA A CA 1
ATOM 715 C C . ALA A 1 100 ? 29.065 26.603 24.178 1.00 20.94 96 ALA A C 1
ATOM 716 O O . ALA A 1 100 ? 28.550 27.142 23.213 1.00 22.78 96 ALA A O 1
ATOM 718 N N . ALA A 1 101 ? 30.310 26.140 24.188 1.00 20.57 97 ALA A N 1
ATOM 719 C CA . ALA A 1 101 ? 31.137 26.056 23.001 1.00 23.85 97 ALA A CA 1
ATOM 720 C C . ALA A 1 101 ? 30.768 24.745 22.338 1.00 25.46 97 ALA A C 1
ATOM 721 O O . ALA A 1 101 ? 30.898 23.691 22.959 1.00 25.58 97 ALA A O 1
ATOM 723 N N . CYS A 1 102 ? 30.296 24.807 21.092 1.00 22.17 98 CYS A N 1
ATOM 724 C CA . CYS A 1 102 ? 29.821 23.626 20.377 1.00 22.63 98 CYS A CA 1
ATOM 725 C C . CYS A 1 102 ? 30.633 23.349 19.115 1.00 25.08 98 CYS A C 1
ATOM 726 O O . CYS A 1 102 ? 31.254 24.266 18.532 1.00 22.86 98 CYS A O 1
ATOM 729 N N . SER A 1 103 ? 30.617 22.094 18.669 1.00 24.81 99 SER A N 1
ATOM 730 C CA . SER A 1 103 ? 31.222 21.782 17.370 1.00 25.32 99 SER A CA 1
ATOM 731 C C . SER A 1 103 ? 30.475 20.692 16.635 1.00 27.41 99 SER A C 1
ATOM 732 O O . SER A 1 103 ? 29.839 19.828 17.237 1.00 24.82 99 SER A O 1
ATOM 735 N N . ILE A 1 104 ? 30.593 20.729 15.317 1.00 25.73 100 ILE A N 1
ATOM 736 C CA . ILE A 1 104 ? 30.096 19.679 14.461 1.00 27.57 100 ILE A CA 1
ATOM 737 C C . ILE A 1 104 ? 31.299 19.222 13.667 1.00 28.53 100 ILE A C 1
ATOM 738 O O . ILE A 1 104 ? 31.881 20.023 12.935 1.00 26.77 100 ILE A O 1
ATOM 743 N N . THR A 1 105 ? 31.664 17.947 13.789 1.00 31.01 101 THR A N 1
ATOM 744 C CA . THR A 1 105 ? 32.739 17.380 12.969 1.00 30.33 101 THR A CA 1
ATOM 745 C C . THR A 1 105 ? 32.144 16.510 11.851 1.00 31.68 101 THR A C 1
ATOM 746 O O . THR A 1 105 ? 31.352 15.613 12.110 1.00 29.24 101 THR A O 1
ATOM 750 N N . THR A 1 106 ? 32.522 16.779 10.606 1.00 34.21 102 THR A N 1
ATOM 751 C CA . THR A 1 106 ? 31.970 16.039 9.476 1.00 34.47 102 THR A CA 1
ATOM 752 C C . THR A 1 106 ? 32.756 14.774 9.167 1.00 37.95 102 THR A C 1
ATOM 753 O O . THR A 1 106 ? 33.830 14.527 9.734 1.00 36.73 102 THR A O 1
ATOM 757 N N . LYS A 1 107 ? 32.200 13.992 8.242 1.00 40.17 103 LYS A N 1
ATOM 758 C CA . LYS A 1 107 ? 32.840 12.788 7.703 1.00 44.41 103 LYS A CA 1
ATOM 759 C C . LYS A 1 107 ? 34.237 13.025 7.122 1.00 43.36 103 LYS A C 1
ATOM 760 O O . LYS A 1 107 ? 35.045 12.098 7.043 1.00 46.37 103 LYS A O 1
ATOM 766 N N . THR A 1 108 ? 34.530 14.253 6.711 1.00 41.78 104 THR A N 1
ATOM 767 C CA . THR A 1 108 ? 35.856 14.524 6.170 1.00 42.63 104 THR A CA 1
ATOM 768 C C . THR A 1 108 ? 36.798 14.964 7.271 1.00 41.49 104 THR A C 1
ATOM 769 O O . THR A 1 108 ? 38.010 14.936 7.101 1.00 41.27 104 THR A O 1
ATOM 773 N N . GLY A 1 109 ? 36.241 15.368 8.407 1.00 40.96 105 GLY A N 1
ATOM 774 C CA . GLY A 1 109 ? 37.065 15.822 9.510 1.00 39.41 105 GLY A CA 1
ATOM 775 C C . GLY A 1 109 ? 37.160 17.333 9.636 1.00 35.12 105 GLY A C 1
ATOM 776 O O . GLY A 1 109 ? 37.957 17.849 10.414 1.00 34.52 105 GLY A O 1
ATOM 777 N N . GLU A 1 110 ? 36.332 18.036 8.877 1.00 38.36 106 GLU A N 1
ATOM 778 C CA . GLU A 1 110 ? 36.222 19.475 9.016 1.00 34.45 106 GLU A CA 1
ATOM 779 C C . GLU A 1 110 ? 35.348 19.748 10.226 1.00 33.80 106 GLU A C 1
ATOM 780 O O . GLU A 1 110 ? 34.229 19.247 10.311 1.00 32.76 106 GLU A O 1
ATOM 786 N N . ARG A 1 111 ? 35.857 20.529 11.171 1.00 30.77 107 ARG A N 1
ATOM 787 C CA . ARG A 1 111 ? 35.075 20.859 12.353 1.00 32.15 107 ARG A CA 1
ATOM 788 C C . ARG A 1 111 ? 34.605 22.307 12.350 1.00 30.00 107 ARG A C 1
ATOM 789 O O . ARG A 1 111 ? 35.398 23.234 12.202 1.00 30.86 107 ARG A O 1
ATOM 797 N N . ILE A 1 112 ? 33.299 22.481 12.511 1.00 26.41 108 ILE A N 1
ATOM 798 C CA . ILE A 1 112 ? 32.698 23.798 12.617 1.00 23.60 108 ILE A CA 1
ATOM 799 C C . ILE A 1 112 ? 32.556 24.136 14.095 1.00 27.04 108 ILE A C 1
ATOM 800 O O . ILE A 1 112 ? 32.071 23.323 14.878 1.00 23.38 108 ILE A O 1
ATOM 805 N N . GLU A 1 113 ? 32.993 25.330 14.477 1.00 24.97 109 GLU A N 1
ATOM 806 C CA . GLU A 1 113 ? 32.990 25.722 15.878 1.00 26.71 109 GLU A CA 1
ATOM 807 C C . GLU A 1 113 ? 32.155 26.973 16.101 1.00 24.67 109 GLU A C 1
ATOM 808 O O . GLU A 1 113 ? 32.244 27.939 15.353 1.00 22.72 109 GLU A O 1
ATOM 814 N N . PHE A 1 114 ? 31.353 26.971 17.152 1.00 23.91 110 PHE A N 1
ATOM 815 C CA . PHE A 1 114 ? 30.486 28.093 17.413 1.00 23.30 110 PHE A CA 1
ATOM 816 C C . PHE A 1 114 ? 30.049 28.128 18.866 1.00 22.27 110 PHE A C 1
ATOM 817 O O . PHE A 1 114 ? 30.192 27.146 19.611 1.00 23.90 110 PHE A O 1
ATOM 825 N N . GLU A 1 115 ? 29.522 29.272 19.268 1.00 22.92 111 GLU A N 1
ATOM 826 C CA . GLU A 1 115 ? 29.166 29.474 20.673 1.00 25.02 111 GLU A CA 1
ATOM 827 C C . GLU A 1 115 ? 27.717 29.921 20.768 1.00 24.11 111 GLU A C 1
ATOM 828 O O . GLU A 1 115 ? 27.339 30.909 20.153 1.00 25.97 111 GLU A O 1
ATOM 834 N N . LEU A 1 116 ? 26.908 29.196 21.538 1.00 24.37 112 LEU A N 1
ATOM 835 C CA . LEU A 1 116 ? 25.472 29.446 21.567 1.00 22.58 112 LEU A CA 1
ATOM 836 C C . LEU A 1 116 ? 25.065 29.726 22.989 1.00 22.84 112 LEU A C 1
ATOM 837 O O . LEU A 1 116 ? 25.729 29.250 23.905 1.00 21.28 112 LEU A O 1
ATOM 842 N N . LYS A 1 117 ? 23.983 30.491 23.164 1.00 22.34 113 LYS A N 1
ATOM 843 C CA . LYS A 1 117 ? 23.295 30.578 24.452 1.00 20.74 113 LYS A CA 1
ATOM 844 C C . LYS A 1 117 ? 21.811 30.251 24.279 1.00 19.76 113 LYS A C 1
ATOM 845 O O . LYS A 1 117 ? 21.172 30.809 23.401 1.00 20.98 113 LYS A O 1
ATOM 851 N N . LEU A 1 118 ? 21.307 29.327 25.086 1.00 21.05 114 LEU A N 1
ATOM 852 C CA . LEU A 1 118 ? 19.894 29.004 25.077 1.00 21.00 114 LEU A CA 1
ATOM 853 C C . LEU A 1 118 ? 19.221 29.993 26.005 1.00 22.71 114 LEU A C 1
ATOM 854 O O . LEU A 1 118 ? 19.434 29.968 27.215 1.00 22.31 114 LEU A O 1
ATOM 859 N N . GLU A 1 119 ? 18.428 30.885 25.428 1.00 23.48 115 GLU A N 1
ATOM 860 C CA . GLU A 1 119 ? 17.788 31.929 26.203 1.00 23.91 115 GLU A CA 1
ATOM 861 C C . GLU A 1 119 ? 16.493 31.425 26.808 1.00 26.55 115 GLU A C 1
ATOM 862 O O . GLU A 1 119 ? 16.271 31.549 28.009 1.00 21.43 115 GLU A O 1
ATOM 868 N N . LYS A 1 120 ? 15.636 30.805 26.004 1.00 25.50 116 LYS A N 1
ATOM 869 C CA . LYS A 1 120 ? 14.386 30.285 26.557 1.00 27.52 116 LYS A CA 1
ATOM 870 C C . LYS A 1 120 ? 13.657 29.239 25.715 1.00 20.17 116 LYS A C 1
ATOM 871 O O . LYS A 1 120 ? 13.823 29.162 24.502 1.00 21.02 116 LYS A O 1
ATOM 877 N N . ILE A 1 121 ? 12.847 28.440 26.399 1.00 20.61 117 ILE A N 1
ATOM 878 C CA . ILE A 1 121 ? 11.988 27.458 25.762 1.00 26.22 117 ILE A CA 1
ATOM 879 C C . ILE A 1 121 ? 10.572 28.012 25.712 1.00 27.75 117 ILE A C 1
ATOM 880 O O . ILE A 1 121 ? 9.890 28.096 26.731 1.00 30.62 117 ILE A O 1
ATOM 885 N N . VAL A 1 122 ? 10.142 28.405 24.521 1.00 25.23 118 VAL A N 1
ATOM 886 C CA . VAL A 1 122 ? 8.824 28.991 24.338 1.00 32.68 118 VAL A CA 1
ATOM 887 C C . VAL A 1 122 ? 7.738 27.922 24.354 1.00 37.37 118 VAL A C 1
ATOM 888 O O . VAL A 1 122 ? 6.891 27.902 25.245 1.00 40.04 118 VAL A O 1
ATOM 900 N N . ASP B 1 6 ? 28.603 19.409 42.835 1.00 33.58 2 ASP B N 1
ATOM 901 C CA . ASP B 1 6 ? 28.055 18.969 41.557 1.00 30.60 2 ASP B CA 1
ATOM 902 C C . ASP B 1 6 ? 28.019 20.121 40.556 1.00 30.06 2 ASP B C 1
ATOM 903 O O . ASP B 1 6 ? 27.045 20.868 40.486 1.00 26.38 2 ASP B O 1
ATOM 908 N N . TRP B 1 7 ? 29.093 20.253 39.786 1.00 29.10 3 TRP B N 1
ATOM 909 C CA . TRP B 1 7 ? 29.231 21.339 38.826 1.00 25.75 3 TRP B CA 1
ATOM 910 C C . TRP B 1 7 ? 28.561 21.029 37.495 1.00 26.81 3 TRP B C 1
ATOM 911 O O . TRP B 1 7 ? 28.469 19.872 37.087 1.00 25.28 3 TRP B O 1
ATOM 922 N N . TYR B 1 8 ? 28.108 22.076 36.815 1.00 22.93 4 TYR B N 1
ATOM 923 C CA . TYR B 1 8 ? 27.563 21.938 35.473 1.00 22.78 4 TYR B CA 1
ATOM 924 C C . TYR B 1 8 ? 28.481 22.621 34.466 1.00 22.60 4 TYR B C 1
ATOM 925 O O . TYR B 1 8 ? 28.826 22.044 33.440 1.00 24.68 4 TYR B O 1
ATOM 934 N N . VAL B 1 9 ? 28.867 23.854 34.767 1.00 23.65 5 VAL B N 1
ATOM 935 C CA . VAL B 1 9 ? 29.802 24.577 33.922 1.00 23.81 5 VAL B CA 1
ATOM 936 C C . VAL B 1 9 ? 31.084 23.763 33.825 1.00 24.71 5 VAL B C 1
ATOM 937 O O . VAL B 1 9 ? 31.555 23.215 34.820 1.00 23.41 5 VAL B O 1
ATOM 941 N N . GLY B 1 10 ? 31.633 23.672 32.620 1.00 23.76 6 GLY B N 1
ATOM 942 C CA . GLY B 1 10 ? 32.817 22.871 32.382 1.00 26.62 6 GLY B CA 1
ATOM 943 C C . GLY B 1 10 ? 32.461 21.468 31.932 1.00 29.56 6 GLY B C 1
ATOM 944 O O . GLY B 1 10 ? 33.324 20.704 31.507 1.00 31.38 6 GLY B O 1
ATOM 945 N N . THR B 1 11 ? 31.180 21.128 32.025 1.00 29.34 7 THR B N 1
ATOM 946 C CA . THR B 1 11 ? 30.704 19.812 31.619 1.00 27.48 7 THR B CA 1
ATOM 947 C C . THR B 1 11 ? 30.8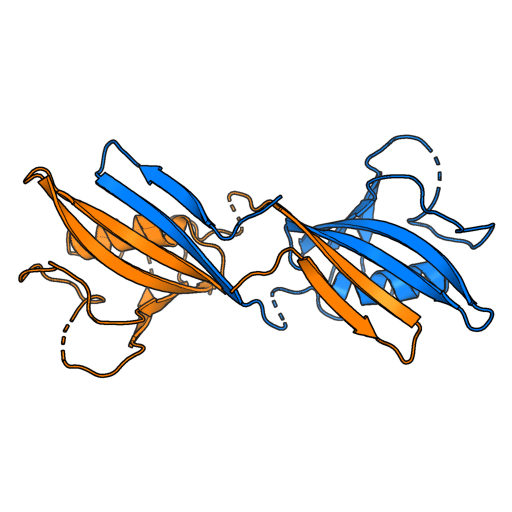09 19.627 30.109 1.00 27.88 7 THR B C 1
ATOM 948 O O . THR B 1 11 ? 30.649 20.575 29.346 1.00 25.80 7 THR B O 1
ATOM 952 N N . GLU B 1 12 ? 31.080 18.397 29.688 1.00 26.59 8 GLU B N 1
ATOM 953 C CA . GLU B 1 12 ? 31.213 18.082 28.272 1.00 31.10 8 GLU B CA 1
ATOM 954 C C . GLU B 1 12 ? 30.210 17.018 27.846 1.00 31.28 8 GLU B C 1
ATOM 955 O O . GLU B 1 12 ? 30.032 16.013 28.531 1.00 29.57 8 GLU B O 1
ATOM 961 N N . TRP B 1 13 ? 29.557 17.246 26.712 1.00 31.05 9 TRP B N 1
ATOM 962 C CA . TRP B 1 13 ? 28.605 16.281 26.174 1.00 29.55 9 TRP B CA 1
ATOM 963 C C . TRP B 1 13 ? 29.059 15.911 24.776 1.00 32.70 9 TRP B C 1
ATOM 964 O O . TRP B 1 13 ? 29.546 16.765 24.035 1.00 28.55 9 TRP B O 1
ATOM 975 N N . GLU B 1 14 ? 28.907 14.649 24.403 1.00 32.66 10 GLU B N 1
ATOM 976 C CA . GLU B 1 14 ? 29.327 14.249 23.070 1.00 34.66 10 GLU B CA 1
ATOM 977 C C . GLU B 1 14 ? 28.377 13.246 22.431 1.00 33.89 10 GLU B C 1
ATOM 978 O O . GLU B 1 14 ? 27.835 12.379 23.102 1.00 31.43 10 GLU B O 1
ATOM 984 N N . ASP B 1 15 ? 28.145 13.400 21.135 1.00 31.91 11 ASP B N 1
ATOM 985 C CA . ASP B 1 15 ? 27.554 12.334 20.344 1.00 31.06 11 ASP B CA 1
ATOM 986 C C . ASP B 1 15 ? 28.645 11.997 19.358 1.00 31.97 11 ASP B C 1
ATOM 987 O O . ASP B 1 15 ? 28.746 12.620 18.286 1.00 29.54 11 ASP B O 1
ATOM 992 N N . LYS B 1 16 ? 29.473 11.032 19.751 1.00 33.20 12 LYS B N 1
ATOM 993 C CA . LYS B 1 16 ? 30.635 10.612 18.979 1.00 34.33 12 LYS B CA 1
ATOM 994 C C . LYS B 1 16 ? 30.281 10.046 17.639 1.00 35.95 12 LYS B C 1
ATOM 995 O O . LYS B 1 16 ? 31.031 10.213 16.684 1.00 36.66 12 LYS B O 1
ATOM 1001 N N . ASN B 1 17 ? 29.122 9.410 17.557 1.00 33.09 13 ASN B N 1
ATOM 1002 C CA . ASN B 1 17 ? 28.702 8.783 16.317 1.00 34.40 13 ASN B CA 1
ATOM 1003 C C . ASN B 1 17 ? 28.386 9.806 15.229 1.00 32.41 13 ASN B C 1
ATOM 1004 O O . ASN B 1 17 ? 28.590 9.557 14.042 1.00 33.10 13 ASN B O 1
ATOM 1009 N N . ARG B 1 18 ? 27.915 10.972 15.636 1.00 30.87 14 ARG B N 1
ATOM 1010 C CA . ARG B 1 18 ? 27.593 11.991 14.669 1.00 30.90 14 ARG B CA 1
ATOM 1011 C C . ARG B 1 18 ? 28.464 13.236 14.739 1.00 30.19 14 ARG B C 1
ATOM 1012 O O . ARG B 1 18 ? 28.123 14.252 14.151 1.00 29.85 14 ARG B O 1
ATOM 1020 N N . GLY B 1 19 ? 29.599 13.138 15.422 1.00 29.33 15 GLY B N 1
ATOM 1021 C CA . GLY B 1 19 ? 30.550 14.240 15.471 1.00 29.43 15 GLY B CA 1
ATOM 1022 C C . GLY B 1 19 ? 30.069 15.508 16.172 1.00 28.35 15 GLY B C 1
ATOM 1023 O O . GLY B 1 19 ? 30.458 16.615 15.781 1.00 27.77 15 GLY B O 1
ATOM 1024 N N . LEU B 1 20 ? 29.248 15.367 17.214 1.00 24.66 16 LEU B N 1
ATOM 1025 C CA . LEU B 1 20 ? 28.721 16.539 17.890 1.00 25.87 16 LEU B CA 1
ATOM 1026 C C . LEU B 1 20 ? 29.345 16.647 19.268 1.00 28.66 16 LEU B C 1
ATOM 1027 O O . LEU B 1 20 ? 29.422 15.647 19.995 1.00 28.39 16 LEU B O 1
ATOM 1032 N N . ALA B 1 21 ? 29.787 17.847 19.629 1.00 27.09 17 ALA B N 1
ATOM 1033 C CA . ALA B 1 21 ? 30.403 18.078 20.930 1.00 25.75 17 ALA B CA 1
ATOM 1034 C C . ALA B 1 21 ? 29.964 19.416 21.515 1.00 24.71 17 ALA B C 1
ATOM 1035 O O . ALA B 1 21 ? 29.801 20.398 20.790 1.00 22.60 17 ALA B O 1
ATOM 1037 N N . LYS B 1 22 ? 29.773 19.448 22.830 1.00 25.13 18 LYS B N 1
ATOM 1038 C CA . LYS B 1 22 ? 29.349 20.665 23.512 1.00 22.73 18 LYS B CA 1
ATOM 1039 C C . LYS B 1 22 ? 30.050 20.820 24.858 1.00 25.96 18 LYS B C 1
ATOM 1040 O O . LYS B 1 22 ? 30.211 19.852 25.600 1.00 24.12 18 LYS B O 1
ATOM 1046 N N . LYS B 1 23 ? 30.465 22.045 25.165 1.00 23.57 19 LYS B N 1
ATOM 1047 C CA . LYS B 1 23 ? 31.144 22.332 26.422 1.00 25.13 19 LYS B CA 1
ATOM 1048 C C . LYS B 1 23 ? 30.538 23.553 27.105 1.00 22.61 19 LYS B C 1
ATOM 1049 O O . LYS B 1 23 ? 30.661 24.676 26.615 1.00 22.91 19 LYS B O 1
ATOM 1055 N N . VAL B 1 24 ? 29.882 23.327 28.239 1.00 22.25 20 VAL B N 1
ATOM 1056 C CA . VAL B 1 24 ? 29.248 24.407 28.985 1.00 19.68 20 VAL B CA 1
ATOM 1057 C C . VAL B 1 24 ? 30.311 25.375 29.480 1.00 21.93 20 VAL B C 1
ATOM 1058 O O . VAL B 1 24 ? 31.263 24.966 30.138 1.00 21.43 20 VAL B O 1
ATOM 1062 N N . ILE B 1 25 ? 30.157 26.656 29.163 1.00 22.42 21 ILE B N 1
ATOM 1063 C CA . ILE B 1 25 ? 31.180 27.619 29.531 1.00 25.19 21 ILE B CA 1
ATOM 1064 C C . ILE B 1 25 ? 30.594 28.691 30.409 1.00 25.66 21 ILE B C 1
ATOM 1065 O O . ILE B 1 25 ? 31.329 29.502 30.975 1.00 26.18 21 ILE B O 1
ATOM 1070 N N . GLY B 1 26 ? 29.268 28.711 30.513 1.00 22.38 22 GLY B N 1
ATOM 1071 C CA . GLY B 1 26 ? 28.629 29.663 31.399 1.00 24.94 22 GLY B CA 1
ATOM 1072 C C .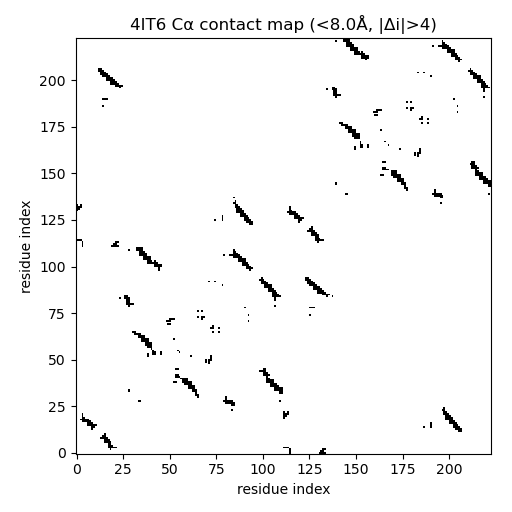 GLY B 1 26 ? 27.172 29.365 31.685 1.00 24.13 22 GLY B C 1
ATOM 1073 O O . GLY B 1 26 ? 26.506 28.671 30.901 1.00 22.94 22 GLY B O 1
ATOM 1074 N N . LEU B 1 27 ? 26.693 29.906 32.801 1.00 25.95 23 LEU B N 1
ATOM 1075 C CA . LEU B 1 27 ? 25.298 29.816 33.199 1.00 26.48 23 LEU B CA 1
ATOM 1076 C C . LEU B 1 27 ? 24.819 31.186 33.664 1.00 27.68 23 LEU B C 1
ATOM 1077 O O . LEU B 1 27 ? 25.464 31.830 34.488 1.00 30.37 23 LEU B O 1
ATOM 1082 N N . GLN B 1 28 ? 23.687 31.625 33.128 1.00 27.30 24 GLN B N 1
ATOM 1083 C CA . GLN B 1 28 ? 23.098 32.898 33.516 1.00 29.12 24 GLN B CA 1
ATOM 1084 C C . GLN B 1 28 ? 21.599 32.735 33.710 1.00 30.30 24 GLN B C 1
ATOM 1085 O O . GLN B 1 28 ? 20.840 32.683 32.745 1.00 27.74 24 GLN B O 1
ATOM 1091 N N . PHE B 1 29 ? 21.181 32.646 34.966 1.00 28.24 25 PHE B N 1
ATOM 1092 C CA . PHE B 1 29 ? 19.775 32.455 35.289 1.00 30.82 25 PHE B CA 1
ATOM 1093 C C . PHE B 1 29 ? 19.104 33.783 35.606 1.00 33.25 25 PHE B C 1
ATOM 1094 O O . PHE B 1 29 ? 19.756 34.729 36.042 1.00 36.40 25 PHE B O 1
ATOM 1102 N N . THR B 1 30 ? 17.799 33.853 35.377 1.00 33.17 26 THR B N 1
ATOM 1103 C CA . THR B 1 30 ? 17.057 35.082 35.631 1.00 33.97 26 THR B CA 1
ATOM 1104 C C . THR B 1 30 ? 15.810 34.775 36.449 1.00 32.78 26 THR B C 1
ATOM 1105 O O . THR B 1 30 ? 15.499 33.613 36.716 1.00 29.93 26 THR B O 1
ATOM 1109 N N . GLU B 1 31 ? 15.092 35.816 36.853 1.00 32.88 27 GLU B N 1
ATOM 1110 C CA . GLU B 1 31 ? 13.875 35.634 37.631 1.00 30.45 27 GLU B CA 1
ATOM 1111 C C . GLU B 1 31 ? 12.916 34.685 36.925 1.00 29.54 27 GLU B C 1
ATOM 1112 O O . GLU B 1 31 ? 12.078 34.048 37.556 1.00 29.62 27 GLU B O 1
ATOM 1126 N N . ASP B 1 33 ? 13.525 31.908 35.596 1.00 24.34 29 ASP B N 1
ATOM 1127 C CA . ASP B 1 33 ? 13.842 30.491 35.824 1.00 25.63 29 ASP B CA 1
ATOM 1128 C C . ASP B 1 33 ? 13.543 30.019 37.249 1.00 24.38 29 ASP B C 1
ATOM 1129 O O . ASP B 1 33 ? 13.660 28.829 37.543 1.00 23.49 29 ASP B O 1
ATOM 1134 N N . LYS B 1 34 ? 13.201 30.951 38.131 1.00 24.15 30 LYS B N 1
ATOM 1135 C CA . LYS B 1 34 ? 12.987 30.641 39.551 1.00 22.97 30 LYS B CA 1
ATOM 1136 C C . LYS B 1 34 ? 11.500 30.574 39.910 1.00 25.16 30 LYS B C 1
ATOM 1137 O O . LYS B 1 34 ? 10.661 31.128 39.205 1.00 25.05 30 LYS B O 1
ATOM 1143 N N . PRO B 1 35 ? 11.170 29.904 41.021 1.00 27.30 31 PRO B N 1
ATOM 1144 C CA . PRO B 1 35 ? 9.790 29.873 41.501 1.00 23.71 31 PRO B CA 1
ATOM 1145 C C . PRO B 1 35 ? 9.278 31.278 41.770 1.00 24.72 31 PRO B C 1
ATOM 1146 O O . PRO B 1 35 ? 10.030 32.141 42.233 1.00 24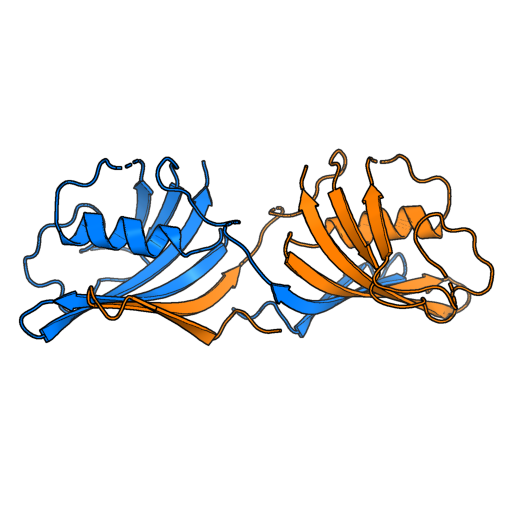.09 31 PRO B O 1
ATOM 1150 N N . THR B 1 36 ? 8.012 31.520 41.441 1.00 25.20 32 THR B N 1
ATOM 1151 C CA . THR B 1 36 ? 7.430 32.826 41.700 1.00 24.69 32 THR B CA 1
ATOM 1152 C C . THR B 1 36 ? 6.601 32.798 42.982 1.00 28.18 32 THR B C 1
ATOM 1153 O O . THR B 1 36 ? 6.347 31.741 43.551 1.00 25.30 32 THR B O 1
ATOM 1157 N N . ILE B 1 37 ? 6.165 33.972 43.407 1.00 26.76 33 ILE B N 1
ATOM 1158 C CA . ILE B 1 37 ? 5.360 34.103 44.606 1.00 27.59 33 ILE B CA 1
ATOM 1159 C C . ILE B 1 37 ? 4.107 33.215 44.601 1.00 28.19 33 ILE B C 1
ATOM 1160 O O . ILE B 1 37 ? 3.612 32.848 45.661 1.00 28.05 33 ILE B O 1
ATOM 1165 N N . ILE B 1 38 ? 3.597 32.848 43.426 1.00 27.55 34 ILE B N 1
ATOM 1166 C CA . ILE B 1 38 ? 2.382 32.023 43.380 1.00 30.21 34 ILE B CA 1
ATOM 1167 C C . ILE B 1 38 ? 2.595 30.600 42.847 1.00 33.77 34 ILE B C 1
ATOM 1168 O O . ILE B 1 38 ? 1.671 29.980 42.311 1.00 38.23 34 ILE B O 1
ATOM 1173 N N . SER B 1 39 ? 3.804 30.073 42.991 1.00 31.22 35 SER B N 1
ATOM 1174 C CA . SER B 1 39 ? 4.138 28.798 42.363 1.00 25.22 35 SER B CA 1
ATOM 1175 C C . SER B 1 39 ? 3.878 27.629 43.298 1.00 27.44 35 SER B C 1
ATOM 1176 O O . SER B 1 39 ? 3.655 27.813 44.494 1.00 27.99 35 SER B O 1
ATOM 1179 N N . THR B 1 40 ? 3.916 26.425 42.751 1.00 25.98 36 THR B N 1
ATOM 1180 C CA . THR B 1 40 ? 3.936 25.219 43.569 1.00 25.42 36 THR B CA 1
ATOM 1181 C C . THR B 1 40 ? 5.194 24.479 43.139 1.00 26.78 36 THR B C 1
ATOM 1182 O O . THR B 1 40 ? 5.477 24.346 41.932 1.00 25.42 36 THR B O 1
ATOM 1186 N N . VAL B 1 41 ? 5.969 24.029 44.114 1.00 24.96 37 VAL B N 1
ATOM 1187 C CA . VAL B 1 41 ? 7.248 23.378 43.831 1.00 22.93 37 VAL B CA 1
ATOM 1188 C C . VAL B 1 41 ? 7.323 22.029 44.518 1.00 24.85 37 VAL B C 1
ATOM 1189 O O . VAL B 1 41 ? 6.557 21.763 45.447 1.00 26.48 37 VAL B O 1
ATOM 1193 N N . GLU B 1 42 ? 8.243 21.182 44.061 1.00 24.26 38 GLU B N 1
ATOM 1194 C CA . GLU B 1 42 ? 8.625 19.985 44.786 1.00 27.26 38 GLU B CA 1
ATOM 1195 C C . GLU B 1 42 ? 10.105 20.090 45.098 1.00 28.70 38 GLU B C 1
ATOM 1196 O O . GLU B 1 42 ? 10.901 20.437 44.235 1.00 24.96 38 GLU B O 1
ATOM 1202 N N . PHE B 1 43 ? 10.465 19.834 46.350 1.00 23.29 39 PHE B N 1
ATOM 1203 C CA . PHE B 1 43 ? 11.850 19.991 46.768 1.00 23.43 39 PHE B CA 1
ATOM 1204 C C . PHE B 1 43 ? 12.225 18.903 47.740 1.00 22.99 39 PHE B C 1
ATOM 1205 O O . PHE B 1 43 ? 11.350 18.159 48.220 1.00 25.03 39 PHE B O 1
ATOM 1213 N N . SER B 1 44 ? 13.525 18.811 48.020 1.00 26.03 40 SER B N 1
ATOM 1214 C CA . SER B 1 44 ? 14.063 17.823 48.947 1.00 27.65 40 SER B CA 1
ATOM 1215 C C . SER B 1 44 ? 14.846 18.496 50.052 1.00 25.31 40 SER B C 1
ATOM 1216 O O . SER B 1 44 ? 15.463 19.557 49.835 1.00 24.61 40 SER B O 1
ATOM 1219 N N . VAL B 1 45 ? 14.782 17.902 51.247 1.00 27.43 41 VAL B N 1
ATOM 1220 C CA . VAL B 1 45 ? 15.651 18.275 52.347 1.00 26.35 41 VAL B CA 1
ATOM 1221 C C . VAL B 1 45 ? 16.654 17.129 52.501 1.00 28.97 41 VAL B C 1
ATOM 1222 O O . VAL B 1 45 ? 16.252 15.963 52.649 1.00 28.63 41 VAL B O 1
ATOM 1226 N N . ASN B 1 46 ? 17.947 17.436 52.455 1.00 27.54 42 ASN B N 1
ATOM 1227 C CA . ASN B 1 46 ? 18.953 16.373 52.326 1.00 30.36 42 ASN B CA 1
ATOM 1228 C C . ASN B 1 46 ? 19.473 15.766 53.617 1.00 29.66 42 ASN B C 1
ATOM 1229 O O . ASN B 1 46 ? 20.093 14.703 53.588 1.00 29.42 42 ASN B O 1
ATOM 1234 N N . LYS B 1 47 ? 19.226 16.436 54.737 1.00 28.74 43 LYS B N 1
ATOM 1235 C CA . LYS B 1 47 ? 19.677 15.946 56.034 1.00 33.20 43 LYS B CA 1
ATOM 1236 C C . LYS B 1 47 ? 19.026 16.751 57.158 1.00 33.15 43 LYS B C 1
ATOM 1237 O O . LYS B 1 47 ? 18.373 17.766 56.907 1.00 30.79 43 LYS B O 1
ATOM 1243 N N . LYS B 1 48 ? 19.184 16.307 58.398 1.00 32.84 44 LYS B N 1
ATOM 1244 C CA . LYS B 1 48 ? 18.550 17.008 59.506 1.00 32.67 44 LYS B CA 1
ATOM 1245 C C . LYS B 1 48 ? 19.095 18.431 59.566 1.00 30.35 44 LYS B C 1
ATOM 1246 O O . LYS B 1 48 ? 20.270 18.649 59.325 1.00 32.99 44 LYS B O 1
ATOM 1252 N N . ALA B 1 49 ? 18.254 19.396 59.904 1.00 29.62 45 ALA B N 1
ATOM 1253 C CA . ALA B 1 49 ? 18.725 20.773 59.994 1.00 28.66 45 ALA B CA 1
ATOM 1254 C C . ALA B 1 49 ? 19.601 20.986 61.225 1.00 32.67 45 ALA B C 1
ATOM 1255 O O . ALA B 1 49 ? 19.516 20.242 62.206 1.00 32.68 45 ALA B O 1
ATOM 1257 N N . THR B 1 50 ? 20.455 21.997 61.178 1.00 30.41 46 THR B N 1
ATOM 1258 C CA . THR B 1 50 ? 21.282 22.325 62.332 1.00 32.92 46 THR B CA 1
ATOM 1259 C C . THR B 1 50 ? 20.675 23.499 63.099 1.00 32.26 46 THR B C 1
ATOM 1260 O O . THR B 1 50 ? 20.272 24.502 62.493 1.00 29.75 46 THR B O 1
ATOM 1264 N N . ASN B 1 51 ? 20.570 23.340 64.423 1.00 31.40 47 ASN B N 1
ATOM 1265 C CA . ASN B 1 51 ? 20.136 24.395 65.331 1.00 31.79 47 ASN B CA 1
ATOM 1266 C C . ASN B 1 51 ? 18.668 24.819 65.132 1.00 31.89 47 ASN B C 1
ATOM 1267 O O . ASN B 1 51 ? 18.301 25.956 65.418 1.00 34.40 47 ASN B O 1
ATOM 1272 N N . LEU B 1 52 ? 17.849 23.911 64.618 1.00 27.60 48 LEU B N 1
ATOM 1273 C CA . LEU B 1 52 ? 16.440 24.209 64.444 1.00 29.98 48 LEU B CA 1
ATOM 1274 C C . LEU B 1 52 ? 15.833 24.381 65.824 1.00 34.47 48 LEU B C 1
ATOM 1275 O O . LEU B 1 52 ? 14.736 24.915 65.976 1.00 31.86 48 LEU B O 1
ATOM 1280 N N . GLY B 1 53 ? 16.570 23.927 66.831 1.00 32.14 49 GLY B N 1
ATOM 1281 C CA . GLY B 1 53 ? 16.085 23.940 68.194 1.00 35.54 49 GLY B CA 1
ATOM 1282 C C . GLY B 1 53 ? 14.790 23.165 68.250 1.00 38.87 49 GLY B C 1
ATOM 1283 O O . GLY B 1 53 ? 14.751 21.975 67.942 1.00 41.88 49 GLY B O 1
ATOM 1284 N N . GLY B 1 54 ? 13.719 23.847 68.631 1.00 37.00 50 GLY B N 1
ATOM 1285 C CA . GLY B 1 54 ? 12.414 23.225 68.680 1.00 36.41 50 GLY B CA 1
ATOM 1286 C C . GLY B 1 54 ? 11.413 23.995 67.850 1.00 34.76 50 GLY B C 1
ATOM 1287 O O . GLY B 1 54 ? 10.208 23.794 67.982 1.00 29.45 50 GLY B O 1
ATOM 1288 N N . ARG B 1 55 ? 11.908 24.882 66.992 1.00 33.01 51 ARG B N 1
ATOM 1289 C CA . ARG B 1 55 ? 11.001 25.680 66.164 1.00 32.14 51 ARG B CA 1
ATOM 1290 C C . ARG B 1 55 ? 10.122 24.826 65.244 1.00 32.35 51 ARG B C 1
ATOM 1291 O O . ARG B 1 55 ? 10.597 23.889 64.609 1.00 31.43 51 ARG B O 1
ATOM 1299 N N . PRO B 1 56 ? 8.835 25.172 65.153 1.00 29.10 52 PRO B N 1
ATOM 1300 C CA . PRO B 1 56 ? 7.895 24.381 64.358 1.00 30.15 52 PRO B CA 1
ATOM 1301 C C . PRO B 1 56 ? 8.187 24.516 62.863 1.00 30.57 52 PRO B C 1
ATOM 1302 O O . PRO B 1 56 ? 8.418 25.612 62.370 1.00 28.72 52 PRO B O 1
ATOM 1306 N N . SER B 1 57 ? 8.180 23.391 62.161 1.00 29.41 53 SER B N 1
ATOM 1307 C CA . SER B 1 57 ? 8.346 23.363 60.724 1.00 30.15 53 SER B CA 1
ATOM 1308 C C . SER B 1 57 ? 7.664 22.130 60.191 1.00 31.27 53 SER B C 1
ATOM 1309 O O . SER B 1 57 ? 7.813 21.044 60.750 1.00 33.62 53 SER B O 1
ATOM 1312 N N . LYS B 1 58 ? 6.900 22.288 59.118 1.00 29.71 54 LYS B N 1
ATOM 1313 C CA . LYS B 1 58 ? 6.345 21.134 58.424 1.00 31.38 54 LYS B CA 1
ATOM 1314 C C . LYS B 1 58 ? 7.434 20.459 57.603 1.00 29.77 54 LYS B C 1
ATOM 1315 O O . LYS B 1 58 ? 7.342 19.279 57.302 1.00 28.36 54 LYS B O 1
ATOM 1321 N N . TYR B 1 59 ? 8.462 21.205 57.222 1.00 26.89 55 TYR B N 1
ATOM 1322 C CA . TYR B 1 59 ? 9.425 20.660 56.279 1.00 27.15 55 TYR B CA 1
ATOM 1323 C C . TYR B 1 59 ? 10.746 20.272 56.882 1.00 30.05 55 TYR B C 1
ATOM 1324 O O . TYR B 1 59 ? 11.421 19.375 56.381 1.00 31.78 55 TYR B O 1
ATOM 1333 N N . LEU B 1 60 ? 11.133 20.940 57.962 1.00 28.57 56 LEU B N 1
ATOM 1334 C CA . LEU B 1 60 ? 12.435 20.692 58.576 1.00 30.19 56 LEU B CA 1
ATOM 1335 C C . LEU B 1 60 ? 12.355 19.786 59.804 1.00 34.22 56 LEU B C 1
ATOM 1336 O O . LEU B 1 60 ? 11.382 19.823 60.555 1.00 30.33 56 LEU B O 1
ATOM 1341 N N . VAL B 1 61 ? 13.393 18.978 59.997 1.00 32.80 57 VAL B N 1
ATOM 1342 C CA . VAL B 1 61 ? 13.470 18.072 61.135 1.00 36.34 57 VAL B CA 1
ATOM 1343 C C . VAL B 1 61 ? 14.832 18.173 61.814 1.00 38.31 57 VAL B C 1
ATOM 1344 O O . VAL B 1 61 ? 14.932 18.574 62.972 1.00 43.16 57 VAL B O 1
ATOM 1348 N N . SER B 1 65 ? 15.919 11.999 64.081 1.00 51.86 61 SER B N 1
ATOM 1349 C CA . SER B 1 65 ? 16.889 11.137 63.414 1.00 54.19 61 SER B CA 1
ATOM 1350 C C . SER B 1 65 ? 16.241 10.326 62.295 1.00 56.50 61 SER B C 1
ATOM 1351 O O . SER B 1 65 ? 16.599 9.172 62.064 1.00 51.85 61 SER B O 1
ATOM 1354 N N . ALA B 1 66 ? 15.286 10.940 61.603 1.00 51.01 62 ALA B N 1
ATOM 1355 C CA . ALA B 1 66 ? 14.584 10.283 60.507 1.00 49.23 62 ALA B CA 1
ATOM 1356 C C . ALA B 1 66 ? 15.532 9.899 59.376 1.00 44.50 62 ALA B C 1
ATOM 1357 O O . ALA B 1 66 ? 16.743 10.075 59.479 1.00 46.15 62 ALA B O 1
ATOM 1359 N N . THR B 1 67 ? 14.968 9.370 58.297 1.00 43.39 63 THR B N 1
ATOM 1360 C CA . THR B 1 67 ? 15.751 8.974 57.133 1.00 42.27 63 THR B CA 1
ATOM 1361 C C . THR B 1 67 ? 15.611 9.989 56.003 1.00 40.04 63 THR B C 1
ATOM 1362 O O . THR B 1 67 ? 14.531 10.537 55.779 1.00 38.65 63 THR B O 1
ATOM 1366 N N . TYR B 1 68 ? 16.708 10.234 55.295 1.00 36.80 64 TYR B N 1
ATOM 1367 C CA . TYR B 1 68 ? 16.709 11.182 54.189 1.00 37.40 64 TYR B CA 1
ATOM 1368 C C . TYR B 1 68 ? 17.059 10.525 52.861 1.00 36.84 64 TYR B C 1
ATOM 1369 O O . TYR B 1 68 ? 17.520 9.386 52.826 1.00 40.52 64 TYR B O 1
ATOM 1378 N N . PRO B 1 69 ? 16.825 11.244 51.769 1.00 33.83 65 PRO B N 1
ATOM 1379 C CA . PRO B 1 69 ? 16.318 12.618 51.836 1.00 31.08 65 PRO B CA 1
ATOM 1380 C C . PRO B 1 69 ? 14.814 12.685 52.083 1.00 32.65 65 PRO B C 1
ATOM 1381 O O . PRO B 1 69 ? 14.099 11.719 51.828 1.00 32.40 65 PRO B O 1
ATOM 1385 N N . GLN B 1 70 ? 14.349 13.830 52.571 1.00 32.50 66 GLN B N 1
ATOM 1386 C CA . GLN B 1 70 ? 12.926 14.059 52.783 1.00 31.09 66 GLN B CA 1
ATOM 1387 C C . GLN B 1 70 ? 12.347 14.812 51.590 1.00 29.57 66 GLN B C 1
ATOM 1388 O O . GLN B 1 70 ? 12.887 15.835 51.174 1.00 27.72 66 GLN B O 1
ATOM 1394 N N . LYS B 1 71 ? 11.253 14.298 51.039 1.00 25.63 67 LYS B N 1
ATOM 1395 C CA . LYS B 1 71 ? 10.658 14.876 49.831 1.00 28.14 67 LYS B CA 1
ATOM 1396 C C . LYS B 1 71 ? 9.449 15.713 50.206 1.00 27.40 67 LYS B C 1
ATOM 1397 O O . LYS B 1 71 ? 8.704 15.327 51.080 1.00 25.33 67 LYS B O 1
ATOM 1403 N N . HIS B 1 72 ? 9.233 16.835 49.524 1.00 24.91 68 HIS B N 1
ATOM 1404 C CA . HIS B 1 72 ? 8.089 17.672 49.834 1.00 24.63 68 HIS B CA 1
ATOM 1405 C C . HIS B 1 72 ? 7.494 18.397 48.629 1.00 25.37 68 HIS B C 1
ATOM 1406 O O . HIS B 1 72 ? 8.143 18.626 47.605 1.00 25.58 68 HIS B O 1
ATOM 1413 N N . SER B 1 73 ? 6.232 18.768 48.786 1.00 27.91 69 SER B N 1
ATOM 1414 C CA . SER B 1 73 ? 5.553 19.594 47.818 1.00 27.77 69 SER B CA 1
ATOM 1415 C C . SER B 1 73 ? 5.069 20.832 48.576 1.00 27.23 69 SER B C 1
ATOM 1416 O O . SER B 1 73 ? 4.538 20.726 49.678 1.00 27.57 69 SER B O 1
ATOM 1419 N N . LEU B 1 74 ? 5.278 22.010 48.002 1.00 24.16 70 LEU B N 1
ATOM 1420 C CA . LEU B 1 74 ? 4.974 23.263 48.691 1.00 26.56 70 LEU B CA 1
ATOM 1421 C C . LEU B 1 74 ? 4.250 24.262 47.784 1.00 27.02 70 LEU B C 1
ATOM 1422 O O . LEU B 1 74 ? 4.799 24.690 46.766 1.00 25.43 70 LEU B O 1
ATOM 1427 N N . GLU B 1 75 ? 3.004 24.593 48.118 1.00 28.33 71 GLU B N 1
ATOM 1428 C CA . GLU B 1 75 ? 2.296 25.657 47.420 1.00 28.05 71 GLU B CA 1
ATOM 1429 C C . GLU B 1 75 ? 2.695 26.981 48.066 1.00 26.32 71 GLU B C 1
ATOM 1430 O O . GLU B 1 75 ? 2.434 27.200 49.247 1.00 28.95 71 GLU B O 1
ATOM 1444 N N . GLY B 1 77 ? 2.940 30.390 49.737 1.00 27.52 73 GLY B N 1
ATOM 1445 C CA . GLY B 1 77 ? 1.973 31.213 50.439 1.00 30.48 73 GLY B CA 1
ATOM 1446 C C . GLY B 1 77 ? 1.073 30.461 51.402 1.00 31.46 73 GLY B C 1
ATOM 1447 O O . GLY B 1 77 ? 0.152 31.039 51.973 1.00 29.31 73 GLY B O 1
ATOM 1448 N N . THR B 1 78 ? 1.337 29.172 51.587 1.00 27.95 74 THR B N 1
ATOM 1449 C CA . THR B 1 78 ? 0.505 28.346 52.457 1.00 29.80 74 THR B CA 1
ATOM 1450 C C . THR B 1 78 ? 1.144 28.093 53.819 1.00 31.77 74 THR B C 1
ATOM 1451 O O . THR B 1 78 ? 0.490 27.598 54.735 1.00 27.84 74 THR B O 1
ATOM 1455 N N . SER B 1 79 ? 2.422 28.430 53.949 1.00 25.69 75 SER B N 1
ATOM 1456 C CA . SER B 1 79 ? 3.152 28.180 55.186 1.00 30.06 75 SER B CA 1
ATOM 1457 C C . SER B 1 79 ? 2.572 28.956 56.363 1.00 32.02 75 SER B C 1
ATOM 1458 O O . SER B 1 79 ? 2.031 30.047 56.197 1.00 30.35 75 SER B O 1
ATOM 1461 N N . LEU B 1 80 ? 2.688 28.380 57.554 1.00 30.16 76 LEU B N 1
ATOM 1462 C CA . LEU B 1 80 ? 2.103 28.987 58.763 1.00 34.67 76 LEU B CA 1
ATOM 1463 C C . LEU B 1 80 ? 3.106 29.319 59.879 1.00 36.12 76 LEU B C 1
ATOM 1464 O O . LEU B 1 80 ? 2.737 29.942 60.876 1.00 38.38 76 LEU B O 1
ATOM 1469 N N . THR B 1 81 ? 4.361 28.897 59.717 1.00 33.04 77 THR B N 1
ATOM 1470 C CA . THR B 1 81 ? 5.390 29.099 60.739 1.00 30.49 77 THR B CA 1
ATOM 1471 C C . THR B 1 81 ? 6.528 29.942 60.201 1.00 28.58 77 THR B C 1
ATOM 1472 O O . THR B 1 81 ? 6.809 29.964 58.991 1.00 29.28 77 THR B O 1
ATOM 1476 N N . ALA B 1 82 ? 7.189 30.647 61.093 1.00 26.99 78 ALA B N 1
ATOM 1477 C CA . ALA B 1 82 ? 8.261 31.549 60.684 1.00 30.47 78 ALA B CA 1
ATOM 1478 C C . ALA B 1 82 ? 9.269 30.795 59.825 1.00 28.90 78 ALA B C 1
ATOM 1479 O O . ALA B 1 82 ? 9.649 31.243 58.744 1.00 28.52 78 ALA B O 1
ATOM 1481 N N . VAL B 1 83 ? 9.690 29.630 60.299 1.00 26.13 79 VAL B N 1
ATOM 1482 C CA . VAL B 1 83 ? 10.716 28.882 59.573 1.00 28.01 79 VAL B CA 1
ATOM 1483 C C . VAL B 1 83 ? 10.228 28.499 58.175 1.00 27.64 79 VAL B C 1
ATOM 1484 O O . VAL B 1 83 ? 10.960 28.642 57.187 1.00 25.93 79 VAL B O 1
ATOM 1488 N N . ASP B 1 84 ? 8.996 28.018 58.075 1.00 28.18 80 ASP B N 1
ATOM 1489 C CA . ASP B 1 84 ? 8.491 27.639 56.762 1.00 26.31 80 ASP B CA 1
ATOM 1490 C C . ASP B 1 84 ? 8.384 28.847 55.847 1.00 27.80 80 ASP B C 1
ATOM 1491 O O . ASP B 1 84 ? 8.650 28.756 54.658 1.00 25.46 80 ASP B O 1
ATOM 1496 N N . CYS B 1 85 ? 8.006 29.984 56.403 1.00 25.96 81 CYS B N 1
ATOM 1497 C CA . CYS B 1 85 ? 7.812 31.155 55.579 1.00 27.79 81 CYS B CA 1
ATOM 1498 C C . CYS B 1 85 ? 9.128 31.589 54.988 1.00 26.97 81 CYS B C 1
ATOM 1499 O O . CYS B 1 85 ? 9.179 32.010 53.825 1.00 25.71 81 CYS B O 1
ATOM 1502 N N . TYR B 1 86 ? 10.191 31.469 55.777 1.00 23.78 82 TYR B N 1
ATOM 1503 C CA . TYR B 1 86 ? 11.509 31.881 55.321 1.00 24.26 82 TYR B CA 1
ATOM 1504 C C . TYR B 1 86 ? 12.026 30.871 54.314 1.00 26.36 82 TYR B C 1
ATOM 1505 O O . TYR B 1 86 ? 12.719 31.223 53.350 1.00 21.99 82 TYR B O 1
ATOM 1514 N N . LEU B 1 87 ? 11.656 29.610 54.504 1.00 23.93 83 LEU B N 1
ATOM 1515 C CA . LEU B 1 87 ? 12.026 28.591 53.531 1.00 22.96 83 LEU B CA 1
ATOM 1516 C C . LEU B 1 87 ? 11.337 28.747 52.161 1.00 24.95 83 LEU B C 1
ATOM 1517 O O . LEU B 1 87 ? 11.892 28.354 51.129 1.00 23.89 83 LEU B O 1
ATOM 1522 N N . GLU B 1 88 ? 10.111 29.268 52.139 1.00 22.16 84 GLU B N 1
ATOM 1523 C CA . GLU B 1 88 ? 9.507 29.681 50.886 1.00 24.51 84 GLU B CA 1
ATOM 1524 C C . GLU B 1 88 ? 10.338 30.752 50.170 1.00 22.64 84 GLU B C 1
ATOM 1525 O O . GLU B 1 88 ? 10.580 30.677 48.960 1.00 24.01 84 GLU B O 1
ATOM 1531 N N . LEU B 1 89 ? 10.749 31.767 50.915 1.00 22.76 85 LEU B N 1
ATOM 1532 C CA . LEU B 1 89 ? 11.508 32.864 50.332 1.00 24.87 85 LEU B CA 1
ATOM 1533 C C . LEU B 1 89 ? 12.818 32.363 49.735 1.00 23.52 85 LEU B C 1
ATOM 1534 O O . LEU B 1 89 ? 13.195 32.750 48.632 1.00 21.84 85 LEU B O 1
ATOM 1539 N N . LEU B 1 90 ? 13.503 31.494 50.469 1.00 22.35 86 LEU B N 1
ATOM 1540 C CA . LEU B 1 90 ? 14.764 30.933 50.004 1.00 24.46 86 LEU B CA 1
ATOM 1541 C C . LEU B 1 90 ? 14.564 30.105 48.738 1.00 22.69 86 LEU B C 1
ATOM 1542 O O . LEU B 1 90 ? 15.280 30.273 47.754 1.00 23.45 86 LEU B O 1
ATOM 1547 N N . LEU B 1 91 ? 13.584 29.211 48.769 1.00 23.02 87 LEU B N 1
ATOM 1548 C CA . LEU B 1 91 ? 13.306 28.357 47.623 1.00 19.90 87 LEU B CA 1
ATOM 1549 C C . LEU B 1 91 ? 13.031 29.191 46.379 1.00 21.88 87 LEU B C 1
ATOM 1550 O O . LEU B 1 91 ? 13.345 28.782 45.264 1.00 21.00 87 LEU B O 1
ATOM 1555 N N . GLN B 1 92 ? 12.440 30.363 46.577 1.00 21.40 88 GLN B N 1
ATOM 1556 C CA . GLN B 1 92 ? 12.096 31.233 45.462 1.00 24.33 88 GLN B CA 1
ATOM 1557 C C . GLN B 1 92 ? 13.335 31.827 44.798 1.00 23.71 88 GLN B C 1
ATOM 1558 O O . GLN B 1 92 ? 13.237 32.503 43.777 1.00 21.75 88 GLN B O 1
ATOM 1564 N N . GLN B 1 93 ? 14.503 31.560 45.374 1.00 23.19 89 GLN B N 1
ATOM 1565 C CA . GLN B 1 93 ? 15.754 31.991 44.765 1.00 21.63 89 GLN B CA 1
ATOM 1566 C C . GLN B 1 93 ? 16.532 30.840 44.096 1.00 22.81 89 GLN B C 1
ATOM 1567 O O . GLN B 1 93 ? 17.639 31.070 43.588 1.00 24.55 89 GLN B O 1
ATOM 1573 N N . PHE B 1 94 ? 15.952 29.635 44.079 1.00 21.17 90 PHE B N 1
ATOM 1574 C CA . PHE B 1 94 ? 16.548 28.455 43.413 1.00 23.68 90 PHE B CA 1
ATOM 1575 C C . PHE B 1 94 ? 16.129 28.331 41.950 1.00 23.02 90 PHE B C 1
ATOM 1576 O O . PHE B 1 94 ? 15.074 28.869 41.531 1.00 24.43 90 PHE B O 1
ATOM 1584 N N . VAL B 1 95 ? 16.901 27.556 41.190 1.00 24.25 91 VAL B N 1
ATOM 1585 C CA . VAL B 1 95 ? 16.426 27.024 39.910 1.00 23.74 91 VAL B CA 1
ATOM 1586 C C . VAL B 1 95 ? 16.244 25.507 40.064 1.00 24.61 91 VAL B C 1
ATOM 1587 O O . VAL B 1 95 ? 16.943 24.885 40.869 1.00 21.63 91 VAL B O 1
ATOM 1591 N N . PRO B 1 96 ? 15.278 24.915 39.337 1.00 22.98 92 PRO B N 1
ATOM 1592 C CA . PRO B 1 96 ? 15.036 23.465 39.431 1.00 24.18 92 PRO B CA 1
ATOM 1593 C C . PRO B 1 96 ? 16.316 22.725 39.111 1.00 24.36 92 PRO B C 1
ATOM 1594 O O . PRO B 1 96 ? 16.923 23.027 38.084 1.00 27.37 92 PRO B O 1
ATOM 1598 N N . GLY B 1 97 ? 16.726 21.797 39.979 1.00 23.28 93 GLY B N 1
ATOM 1599 C CA . GLY B 1 97 ? 17.978 21.078 39.809 1.00 23.84 93 GLY B CA 1
ATOM 1600 C C . GLY B 1 97 ? 19.103 21.554 40.717 1.00 23.40 93 GLY B C 1
ATOM 1601 O O . GLY B 1 97 ? 20.143 20.930 40.793 1.00 22.27 93 GLY B O 1
ATOM 1602 N N . GLU B 1 98 ? 18.890 22.674 41.396 1.00 22.20 94 GLU B N 1
ATOM 1603 C CA . GLU B 1 98 ? 19.868 23.262 42.310 1.00 20.94 94 GLU B CA 1
ATOM 1604 C C . GLU B 1 98 ? 19.794 22.734 43.753 1.00 22.60 94 GLU B C 1
ATOM 1605 O O . GLU B 1 98 ? 18.710 22.608 44.347 1.00 20.28 94 GLU B O 1
ATOM 1611 N N . THR B 1 99 ? 20.957 22.423 44.317 1.00 24.09 95 THR B N 1
ATOM 1612 C CA . THR B 1 99 ? 21.080 22.101 45.730 1.00 20.78 95 THR B CA 1
ATOM 1613 C C . THR B 1 99 ? 21.869 23.245 46.340 1.00 21.39 95 THR B C 1
ATOM 1614 O O . THR B 1 99 ? 22.850 23.697 45.771 1.00 21.05 95 THR B O 1
ATOM 1618 N N . ALA B 1 100 ? 21.409 23.748 47.478 1.00 21.78 96 ALA B N 1
ATOM 1619 C CA . ALA B 1 100 ? 22.078 24.855 48.128 1.00 20.73 96 ALA B CA 1
ATOM 1620 C C . ALA B 1 100 ? 22.086 24.676 49.642 1.00 21.07 96 ALA B C 1
ATOM 1621 O O . ALA B 1 100 ? 21.160 24.119 50.193 1.00 20.34 96 ALA B O 1
ATOM 1623 N N . ALA B 1 101 ? 23.175 25.113 50.280 1.00 20.28 97 ALA B N 1
ATOM 1624 C CA . ALA B 1 101 ? 23.291 25.190 51.724 1.00 24.51 97 ALA B CA 1
ATOM 1625 C C . ALA B 1 101 ? 22.664 26.523 52.114 1.00 24.30 97 ALA B C 1
ATOM 1626 O O . ALA B 1 101 ? 23.108 27.570 51.645 1.00 24.45 97 ALA B O 1
ATOM 1628 N N . CYS B 1 102 ? 21.627 26.472 52.955 1.00 20.14 98 CYS B N 1
ATOM 1629 C CA . CYS B 1 102 ? 20.845 27.652 53.301 1.00 21.25 98 CYS B CA 1
ATOM 1630 C C . CYS B 1 102 ? 20.930 27.935 54.802 1.00 26.40 98 CYS B C 1
ATOM 1631 O O . CYS B 1 102 ? 21.163 27.020 55.619 1.00 22.56 98 CYS B O 1
ATOM 1634 N N . SER B 1 103 ? 20.714 29.196 55.171 1.00 23.38 99 SER B N 1
ATOM 1635 C CA . SER B 1 103 ? 20.585 29.525 56.582 1.00 28.58 99 SER B CA 1
ATOM 1636 C C . SER B 1 103 ? 19.560 30.603 56.842 1.00 28.02 99 SER B C 1
ATOM 1637 O O . SER B 1 103 ? 19.318 31.468 56.002 1.00 25.58 99 SER B O 1
ATOM 1640 N N . ILE B 1 104 ? 18.982 30.555 58.036 1.00 27.48 100 ILE B N 1
ATOM 1641 C CA . ILE B 1 104 ? 18.130 31.617 58.526 1.00 28.15 100 ILE B CA 1
ATOM 1642 C C . ILE B 1 104 ? 18.772 32.088 59.818 1.00 34.04 100 ILE B C 1
ATOM 1643 O O . ILE B 1 104 ? 18.919 31.285 60.749 1.00 31.38 100 ILE B O 1
ATOM 1648 N N . THR B 1 105 ? 19.162 33.356 59.877 1.00 31.63 101 THR B N 1
ATOM 1649 C CA . THR B 1 105 ? 19.746 33.916 61.086 1.00 36.98 101 THR B CA 1
ATOM 1650 C C . THR B 1 105 ? 18.730 34.815 61.776 1.00 37.67 101 THR B C 1
ATOM 1651 O O . THR B 1 105 ? 18.177 35.723 61.162 1.00 34.67 101 THR B O 1
ATOM 1655 N N . THR B 1 106 ? 18.478 34.555 63.052 1.00 41.01 102 THR B N 1
ATOM 1656 C CA . THR B 1 106 ? 17.499 35.332 63.800 1.00 43.91 102 THR B CA 1
ATOM 1657 C C . THR B 1 106 ? 18.143 36.548 64.453 1.00 45.44 102 THR B C 1
ATOM 1658 O O . THR B 1 106 ? 19.351 36.753 64.350 1.00 45.20 102 THR B O 1
ATOM 1662 N N . LYS B 1 107 ? 17.329 37.352 65.127 1.00 49.73 103 LYS B N 1
ATOM 1663 C CA . LYS B 1 107 ? 17.834 38.507 65.855 1.00 53.52 103 LYS B CA 1
ATOM 1664 C C . LYS B 1 107 ? 18.731 38.034 66.992 1.00 54.07 103 LYS B C 1
ATOM 1665 O O . LYS B 1 107 ? 19.728 38.674 67.323 1.00 58.01 103 LYS B O 1
ATOM 1671 N N . THR B 1 108 ? 18.367 36.899 67.579 1.00 52.54 104 THR B N 1
ATOM 1672 C CA . THR B 1 108 ? 19.153 36.294 68.643 1.00 52.31 104 THR B CA 1
ATOM 1673 C C . THR B 1 108 ? 20.618 36.185 68.243 1.00 52.89 104 THR B C 1
ATOM 1674 O O . THR B 1 108 ? 21.499 36.095 69.095 1.00 54.91 104 THR B O 1
ATOM 1678 N N . GLY B 1 109 ? 20.870 36.191 66.938 1.00 52.85 105 GLY B N 1
ATOM 1679 C CA . GLY B 1 109 ? 22.218 36.052 66.422 1.00 51.52 105 GLY B CA 1
ATOM 1680 C C . GLY B 1 109 ? 22.518 34.620 66.027 1.00 48.74 105 GLY B C 1
ATOM 1681 O O . GLY B 1 109 ? 23.577 34.326 65.473 1.00 51.57 105 GLY B O 1
ATOM 1682 N N . GLU B 1 110 ? 21.596 33.712 66.325 1.00 48.39 106 GLU B N 1
ATOM 1683 C CA . GLU B 1 110 ? 21.807 32.303 66.015 1.00 44.91 106 GLU B CA 1
ATOM 1684 C C . GLU B 1 110 ? 21.371 31.975 64.594 1.00 44.10 106 GLU B C 1
ATOM 1685 O O . GLU B 1 110 ? 20.448 32.588 64.061 1.00 42.37 106 GLU B O 1
ATOM 1691 N N . ARG B 1 111 ? 22.045 31.006 63.985 1.00 39.67 107 ARG B N 1
ATOM 1692 C CA . ARG B 1 111 ? 21.752 30.630 62.609 1.00 37.83 107 ARG B CA 1
ATOM 1693 C C . ARG B 1 111 ? 21.253 29.196 62.494 1.00 34.86 107 ARG B C 1
ATOM 1694 O O . ARG B 1 111 ? 21.824 28.274 63.074 1.00 35.60 107 ARG B O 1
ATOM 1702 N N . ILE B 1 112 ? 20.179 29.025 61.735 1.00 29.97 108 ILE B N 1
ATOM 1703 C CA . ILE B 1 112 ? 19.628 27.712 61.454 1.00 27.97 108 ILE B CA 1
ATOM 1704 C C . ILE B 1 112 ? 20.094 27.281 60.070 1.00 28.25 108 ILE B C 1
ATOM 1705 O O . ILE B 1 112 ? 19.936 28.018 59.103 1.00 27.16 108 ILE B O 1
ATOM 1710 N N . GLU B 1 113 ? 20.684 26.094 59.984 1.00 28.36 109 GLU B N 1
ATOM 1711 C CA . GLU B 1 113 ? 21.243 25.604 58.728 1.00 27.50 109 GLU B CA 1
ATOM 1712 C C . GLU B 1 113 ? 20.549 24.356 58.184 1.00 27.01 109 GLU B C 1
ATOM 1713 O O . GLU B 1 113 ? 20.182 23.455 58.935 1.00 25.62 109 GLU B O 1
ATOM 1719 N N . PHE B 1 114 ? 20.387 24.311 56.866 1.00 25.37 110 PHE B N 1
ATOM 1720 C CA . PHE B 1 114 ? 19.779 23.177 56.205 1.00 23.50 110 PHE B CA 1
ATOM 1721 C C . PHE B 1 114 ? 20.156 23.137 54.746 1.00 22.41 110 PHE B C 1
ATOM 1722 O O . PHE B 1 114 ? 20.593 24.142 54.163 1.00 23.12 110 PHE B O 1
ATOM 1730 N N . GLU B 1 115 ? 19.932 21.983 54.151 1.00 22.60 111 GLU B N 1
ATOM 1731 C CA . GLU B 1 115 ? 20.339 21.760 52.758 1.00 23.04 111 GLU B CA 1
ATOM 1732 C C . GLU B 1 115 ? 19.111 21.314 51.944 1.00 21.97 111 GLU B C 1
ATOM 1733 O O . GLU B 1 115 ? 18.467 20.314 52.277 1.00 24.43 111 GLU B O 1
ATOM 1739 N N . LEU B 1 116 ? 18.809 22.056 50.886 1.00 18.80 112 LEU B N 1
ATOM 1740 C CA . LEU B 1 116 ? 17.579 21.872 50.135 1.00 20.76 112 LEU B CA 1
ATOM 1741 C C . LEU B 1 116 ? 17.958 21.572 48.713 1.00 22.55 112 LEU B C 1
ATOM 1742 O O . LEU B 1 116 ? 19.025 22.021 48.265 1.00 21.00 112 LEU B O 1
ATOM 1747 N N . LYS B 1 117 ? 17.101 20.831 48.005 1.00 22.29 113 LYS B N 1
ATOM 1748 C CA . LYS B 1 117 ? 17.195 20.783 46.545 1.00 21.08 113 LYS B CA 1
ATOM 1749 C C . LYS B 1 117 ? 15.841 21.066 45.921 1.00 20.88 113 LYS B C 1
ATOM 1750 O O . LYS B 1 117 ? 14.852 20.418 46.270 1.00 21.67 113 LYS B O 1
ATOM 1756 N N . LEU B 1 118 ? 15.808 22.064 45.045 1.00 21.60 114 LEU B N 1
ATOM 1757 C CA . LEU B 1 118 ? 14.610 22.391 44.297 1.00 21.65 114 LEU B CA 1
ATOM 1758 C C . LEU B 1 118 ? 14.552 21.421 43.140 1.00 24.76 114 LEU B C 1
ATOM 1759 O O . LEU B 1 118 ? 15.444 21.393 42.296 1.00 23.09 114 LEU B O 1
ATOM 1764 N N . GLU B 1 119 ? 13.508 20.608 43.114 1.00 22.09 115 GLU B N 1
ATOM 1765 C CA . GLU B 1 119 ? 13.414 19.565 42.115 1.00 26.07 115 GLU B CA 1
ATOM 1766 C C . GLU B 1 119 ? 12.597 19.987 40.906 1.00 25.10 115 GLU B C 1
ATOM 1767 O O . GLU B 1 119 ? 12.965 19.682 39.775 1.00 22.09 115 GLU B O 1
ATOM 1773 N N . LYS B 1 120 ? 11.490 20.686 41.134 1.00 23.87 116 LYS B N 1
ATOM 1774 C CA . LYS B 1 120 ? 10.559 20.939 40.030 1.00 28.44 116 LYS B CA 1
ATOM 1775 C C . LYS B 1 120 ? 9.601 22.091 40.300 1.00 23.15 116 LYS B C 1
ATOM 1776 O O . LYS B 1 120 ? 9.123 22.266 41.396 1.00 19.28 116 LYS B O 1
ATOM 1782 N N . ILE B 1 121 ? 9.314 22.865 39.262 1.00 23.54 117 ILE B N 1
ATOM 1783 C CA . ILE B 1 121 ? 8.273 23.877 39.335 1.00 27.79 117 ILE B CA 1
ATOM 1784 C C . ILE B 1 121 ? 7.021 23.318 38.669 1.00 30.02 117 ILE B C 1
ATOM 1785 O O . ILE B 1 121 ? 6.963 23.192 37.449 1.00 33.58 117 ILE B O 1
ATOM 1790 N N . VAL B 1 122 ? 6.029 22.967 39.477 1.00 25.91 118 VAL B N 1
ATOM 1791 C CA . VAL B 1 122 ? 4.806 22.363 38.965 1.00 34.05 118 VAL B CA 1
ATOM 1792 C C . VAL B 1 122 ? 3.974 23.358 38.163 1.00 36.05 118 VAL B C 1
ATOM 1793 O O . VAL B 1 122 ? 3.366 24.267 38.724 1.00 36.00 118 VAL B O 1
#

B-factor: mean 30.7, std 7.05, range [18.8, 64.54]

InterPro domains:
  IPR011990 Tetratricopeptide-like helical domain superfamily [SSF48452] (179-250)
  IPR040478 BDBT FKBP like, N-terminal [PF18023] (9-117)
  IPR048919 Bride of doubletime-like, TPR domain [PF21603] (128-211)
  IPR050754 Peptidyl-prolyl cis-trans isomerase FKBP4/5/8-like [PTHR46512] (56-282)

Solvent-accessible surface area: 12296 Å² total

Secondary structure (DSSP, 8-state):
---TT-EEEETTTTEEEEEEEE-----PPPTT--EEEEE-SPPBS-TT---SS----SSEEEEE-----SHHHHHHHHHHTT--TTEEEEEEEE-TT--EEEEEEEEEEE-/---TT-EEEEGGGTEEEEEEEE-----PPPTT--EEEEE-SPPBS-TT---SS-----SPEEEEE-----SHHHHHHHHHHTT--TTEEEEEEEE-TTS-EEEEEEEEEEE-

CATH classification: 2.40.30.320

Nearest PDB structures (foldseek):
  4it6-ass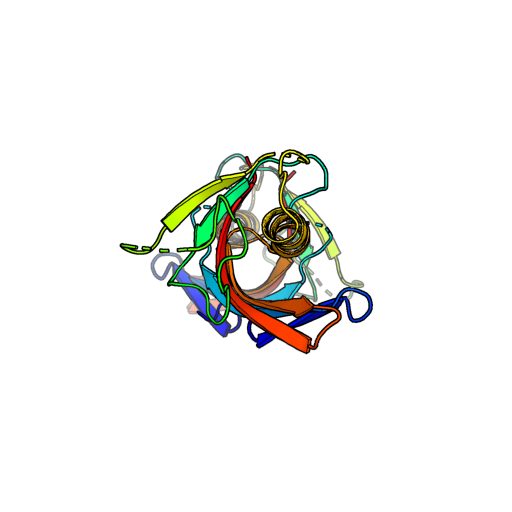embly1_A  TM=1.009E+00  e=1.930E-18  Drosophila melanogaster
  4it6-assembly1_B  TM=1.003E+00  e=2.517E-17  Drosophila melanogaster
  4it4-assembly7_A  TM=7.667E-01  e=1.873E-14  Drosophila melanogaster
  4it4-assembly4_D  TM=7.721E-01  e=1.076E-13  Drosophila melanogaster
  4it4-assembly7_E  TM=7.723E-01  e=3.581E-13  Drosophila melanogaster

Radius of gyration: 21.04 Å; Cα contacts (8 Å, |Δi|>4): 494; chains: 2; bounding box: 37×34×66 Å

Organism: Drosophila melanogaster (NCBI:txid7227)